Protein AF-0000000085000097 (afdb_homodimer)

pLDDT: mean 96.42, std 3.9, range [67.56, 98.94]

Foldseek 3Di:
DDPVVQVVVLVFQCFAQVQVLQSQVPFADPQEWEQEQVRDTDDNVRSNVVPVVVQKHWPGKDFPFWQDWDDPPDFKIKTKTWIWTWIGGNRRIDIFTWIKIWMWGQDPNHIGTHYMYIHGGDDDCVVGDD/DDPVVQVVVLVFQCFAQVQVLQSQVPFADPQEWEQEQVRDTDDNVRSNVVPVVVQKHWPGKDQPFWQDWDDPPDFKIKTKTWMWTWIGGNRRIDIFTWIKIWMWGQDPNGIGTYYMYIHGGDDDCVVGDD

Radius of gyration: 18.11 Å; Cα contacts (8 Å, |Δi|>4): 594; chains: 2; bounding box: 51×50×38 Å

Secondary structure (DSSP, 8-state):
--HHHHHHHHHHHHSSTTTGGGHHHHHB-TT--EE-TTS-EE-HHHHHHHTTTSSEEEEEEEEEEEEEEEE-SSSEEEEEEEEEEEEEETTEEEEEB-EEEEEEEEETTEEEEEEEEE--SB--GGGS--/--HHHHHHHHHHHHSSTTTGGGHHHHHB-TT--EE-TTS-EE-HHHHHHHTTTSSEEEEEEEEEEEEEEEE-SSSEEEEEEEEEEEEEETTEEEEEB-EEEEEEEEETTEEEEEEEEE--SB--GGGS--

InterPro domains:
  IPR024525 Protein of unknown function DUF3804 [PF12707] (2-129)
  IPR032710 NTF2-like domain superfamily [SSF54427] (2-119)

Organism: Prochlorococcus marinus (strain NATL2A) (NCBI:txid59920)

Solvent-accessible surface area (backbone atoms only — not comparable to full-atom values): 13192 Å² total; per-residue (Å²): 130,52,72,66,58,51,51,51,50,50,51,49,51,42,31,30,64,87,35,38,46,59,37,44,69,76,40,33,42,94,82,25,40,38,26,39,37,50,29,44,66,29,41,44,66,54,49,24,51,63,44,63,76,64,44,42,42,66,72,39,40,35,75,72,42,76,79,44,76,44,74,32,61,94,44,24,30,42,44,28,31,31,46,35,33,34,31,30,50,76,84,42,81,43,70,35,29,18,27,31,48,32,35,36,33,48,56,97,88,35,80,24,41,43,36,37,38,37,24,34,44,69,38,56,71,83,67,50,84,129,128,52,72,67,56,51,52,52,50,50,50,49,51,41,33,31,63,88,35,38,47,59,38,43,70,79,40,33,43,94,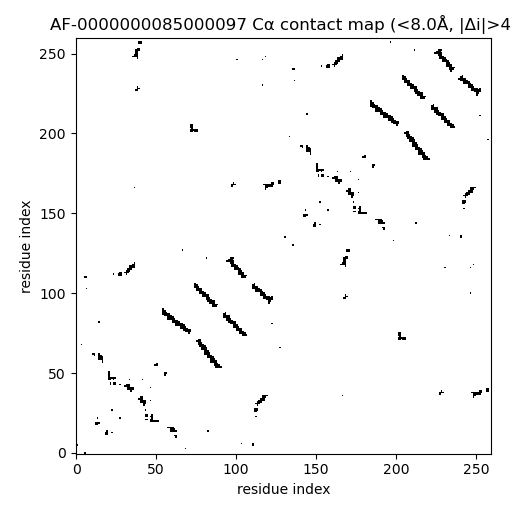82,24,38,40,28,39,34,51,27,42,63,30,41,44,65,55,48,24,49,61,44,64,74,63,43,42,42,66,72,38,41,36,74,72,42,79,79,44,74,46,73,34,61,95,45,25,31,41,42,28,30,30,44,36,34,34,32,28,49,77,81,39,79,44,72,35,31,17,28,31,46,32,33,35,34,48,57,94,90,36,78,22,42,42,38,35,40,35,25,34,43,69,39,56,72,85,69,49,84,130

Sequence (260 aa):
MSSKEEILSILEAFASTERMGSFFLDNATADFLFIRPSGNPLDAKGFENMWSSGDLVLESAEITKVHKFELLGSNAAICVFTLGSKFTYKGTQNDDLPTVTSIFKKIDEKWKVAWMQRSSGQSDMTLWNEMSSKEEILSILEAFASTERMGSFFLDNATADFLFIRPSGNPLDAKGFENMWSSGDLVLESAEITKVHKFELLGSNAAICVFTLGSKFTYKGTQNDDLPTVTSIFKKIDEKWKVAWMQRSSGQSDMTLWNE

Nearest PDB structures (foldseek):
  3hzp-assembly1_A-2  TM=1.001E+00  e=1.229E-24  Prochlorococcus marinus str. NATL2A
  3ksp-assembly1_A-2  TM=8.269E-01  e=4.108E-08  Exiguobacterium sibiricum 255-15
  3fsd-assembly1_A-2  TM=7.972E-01  e=1.541E-07  Rhodospirillum rubrum ATCC 11170
  6of9-assembly1_I-2  TM=7.613E-01  e=2.262E-05  Chlamydomonas reinhardtii
  6of9-assembly1_E  TM=7.276E-01  e=3.659E-05  Chlamydomonas reinhardtii

Structure (mmCIF, N/CA/C/O backbone):
data_AF-0000000085000097-model_v1
#
loop_
_entity.id
_entity.type
_entity.pdbx_description
1 polymer 'DUF4440 domain-containing protein'
#
loop_
_atom_site.group_PDB
_atom_site.id
_atom_site.type_symbol
_atom_site.label_atom_id
_atom_site.label_alt_id
_atom_site.label_comp_id
_atom_site.label_asym_id
_atom_site.label_entity_id
_atom_site.label_seq_id
_atom_site.pdbx_PDB_ins_code
_atom_site.Cartn_x
_atom_site.Cartn_y
_atom_site.Cartn_z
_atom_site.occupancy
_atom_site.B_iso_or_equiv
_atom_site.auth_seq_id
_atom_site.auth_comp_id
_atom_site.auth_asym_id
_atom_site.auth_atom_id
_atom_site.pdbx_PDB_model_num
ATOM 1 N N . MET A 1 1 ? -7.871 -18.109 -19.172 1 88.31 1 MET A N 1
ATOM 2 C CA . MET A 1 1 ? -7.836 -16.75 -18.609 1 88.31 1 MET A CA 1
ATOM 3 C C . MET A 1 1 ? -6.414 -16.359 -18.219 1 88.31 1 MET A C 1
ATOM 5 O O . MET A 1 1 ? -5.645 -17.203 -17.734 1 88.31 1 MET A O 1
ATOM 9 N N . SER A 1 2 ? -6.035 -15.25 -18.625 1 94.44 2 SER A N 1
ATOM 10 C CA . SER A 1 2 ? -4.703 -14.781 -18.266 1 94.44 2 SER A CA 1
ATOM 11 C C . SER A 1 2 ? -4.609 -14.484 -16.781 1 94.44 2 SER A C 1
ATOM 13 O O . SER A 1 2 ? -5.629 -14.344 -16.094 1 94.44 2 SER A O 1
ATOM 15 N N . SER A 1 3 ? -3.359 -14.508 -16.266 1 96.94 3 SER A N 1
ATOM 16 C CA . SER A 1 3 ? -3.145 -14.156 -14.867 1 96.94 3 SER A CA 1
ATOM 17 C C . SER A 1 3 ? -3.73 -12.789 -14.539 1 96.94 3 SER A C 1
ATOM 19 O O . SER A 1 3 ? -4.309 -12.594 -13.469 1 96.94 3 SER A O 1
ATOM 21 N N . LYS A 1 4 ? -3.57 -11.898 -15.477 1 97.06 4 LYS A N 1
ATOM 22 C CA . LYS A 1 4 ? -4.129 -10.562 -15.266 1 97.06 4 LYS A CA 1
ATOM 23 C C . LYS A 1 4 ? -5.648 -10.617 -15.156 1 97.06 4 LYS A C 1
ATOM 25 O O . LYS A 1 4 ? -6.23 -10.016 -14.25 1 97.06 4 LYS A O 1
ATOM 30 N N . GLU A 1 5 ? -6.395 -11.234 -16.016 1 97.62 5 GLU A N 1
ATOM 31 C CA . GLU A 1 5 ? -7.848 -11.367 -15.969 1 97.62 5 GLU A CA 1
ATOM 32 C C . GLU A 1 5 ? -8.305 -12.039 -14.68 1 97.62 5 GLU A C 1
ATOM 34 O O . GLU A 1 5 ? -9.32 -11.648 -14.094 1 97.62 5 GLU A O 1
ATOM 39 N N . GLU A 1 6 ? -7.562 -13.078 -14.305 1 98 6 GLU A N 1
ATOM 40 C CA . GLU A 1 6 ? -7.898 -13.789 -13.078 1 98 6 GLU A CA 1
ATOM 41 C C . GLU A 1 6 ? -7.801 -12.867 -11.867 1 98 6 GLU A C 1
ATOM 43 O O . GLU A 1 6 ? -8.703 -12.836 -11.023 1 98 6 GLU A O 1
ATOM 48 N N . ILE A 1 7 ? -6.77 -12.133 -11.773 1 98.56 7 ILE A N 1
ATOM 49 C CA . ILE A 1 7 ? -6.527 -11.266 -10.625 1 98.56 7 ILE A CA 1
ATOM 50 C C . ILE A 1 7 ? -7.531 -10.117 -10.625 1 98.56 7 ILE A C 1
ATOM 52 O O . ILE A 1 7 ? -8.055 -9.734 -9.578 1 98.56 7 ILE A O 1
ATOM 56 N N . LEU A 1 8 ? -7.824 -9.586 -11.805 1 98.12 8 LEU A N 1
ATOM 57 C CA . LEU A 1 8 ? -8.828 -8.531 -11.883 1 98.12 8 LEU A CA 1
ATOM 58 C C . LEU A 1 8 ? -10.203 -9.062 -11.492 1 98.12 8 LEU A C 1
ATOM 60 O O . LEU A 1 8 ? -10.992 -8.344 -10.867 1 98.12 8 LEU A O 1
ATOM 64 N N . SER A 1 9 ? -10.453 -10.32 -11.875 1 97.94 9 SER A N 1
ATOM 65 C CA . SER A 1 9 ? -11.703 -10.938 -11.438 1 97.94 9 SER A CA 1
ATOM 66 C C . SER A 1 9 ? -11.75 -11.078 -9.922 1 97.94 9 SER A C 1
ATOM 68 O O . SER A 1 9 ? -12.805 -10.883 -9.312 1 97.94 9 SER A O 1
ATOM 70 N N . ILE A 1 10 ? -10.727 -11.391 -9.289 1 98.5 10 ILE A N 1
ATOM 71 C CA . ILE A 1 10 ? -10.609 -11.477 -7.836 1 98.5 10 ILE A CA 1
ATOM 72 C C . ILE A 1 10 ? -10.891 -10.109 -7.215 1 98.5 10 ILE A C 1
ATOM 74 O O . ILE A 1 10 ? -11.641 -10.016 -6.238 1 98.5 10 ILE A O 1
ATOM 78 N N . LEU A 1 11 ? -10.242 -9.125 -7.84 1 98.69 11 LEU A N 1
ATOM 79 C CA . LEU A 1 11 ? -10.422 -7.773 -7.324 1 98.69 11 LEU A CA 1
ATOM 80 C C . LEU A 1 11 ? -11.859 -7.309 -7.492 1 98.69 11 LEU A C 1
ATOM 82 O O . LEU A 1 11 ? -12.391 -6.59 -6.645 1 98.69 11 LEU A O 1
ATOM 86 N N . GLU A 1 12 ? -12.539 -7.711 -8.547 1 97.62 12 GLU A N 1
ATOM 87 C CA . GLU A 1 12 ? -13.953 -7.387 -8.75 1 97.62 12 GLU A CA 1
ATOM 88 C C . GLU A 1 12 ? -14.828 -8.086 -7.711 1 97.62 12 GLU A C 1
ATOM 90 O O . GLU A 1 12 ? -15.797 -7.504 -7.219 1 97.62 12 GLU A O 1
ATOM 95 N N . ALA A 1 13 ? -14.445 -9.336 -7.461 1 97.81 13 ALA A N 1
ATOM 96 C CA . ALA A 1 13 ? -15.172 -10.055 -6.418 1 97.81 13 ALA A CA 1
ATOM 97 C C . ALA A 1 13 ? -14.977 -9.391 -5.059 1 97.81 13 ALA A C 1
ATOM 99 O O . ALA A 1 13 ? -15.914 -9.297 -4.266 1 97.81 13 ALA A O 1
ATOM 100 N N . PHE A 1 14 ? -13.828 -8.945 -4.805 1 98.56 14 PHE A N 1
ATOM 101 C CA . PHE A 1 14 ? -13.539 -8.203 -3.588 1 98.56 14 PHE A CA 1
ATOM 102 C C . PHE A 1 14 ? -14.383 -6.938 -3.51 1 98.56 14 PHE A C 1
ATOM 104 O O . PHE A 1 14 ? -14.977 -6.645 -2.469 1 98.56 14 PHE A O 1
ATOM 111 N N . ALA A 1 15 ? -14.484 -6.164 -4.602 1 98 15 ALA A N 1
ATOM 112 C CA . ALA A 1 15 ? -15.219 -4.898 -4.656 1 98 15 ALA A CA 1
ATOM 113 C C . ALA A 1 15 ? -16.719 -5.137 -4.812 1 98 15 ALA A C 1
ATOM 115 O O . ALA A 1 15 ? -17.328 -4.648 -5.766 1 98 15 ALA A O 1
ATOM 116 N N . SER A 1 16 ? -17.297 -5.875 -3.957 1 95.5 16 SER A N 1
ATOM 117 C CA . SER A 1 16 ? -18.734 -6.117 -3.963 1 95.5 16 SER A CA 1
ATOM 118 C C . SER A 1 16 ? -19.328 -6.039 -2.555 1 95.5 16 SER A C 1
ATOM 120 O O . SER A 1 16 ? -18.672 -6.438 -1.587 1 95.5 16 SER A O 1
ATOM 122 N N . THR A 1 17 ? -20.516 -5.633 -2.445 1 93.31 17 THR A N 1
ATOM 123 C CA . THR A 1 17 ? -21.188 -5.43 -1.162 1 93.31 17 THR A CA 1
ATOM 124 C C . THR A 1 17 ? -21.391 -6.758 -0.446 1 93.31 17 THR A C 1
ATOM 126 O O . THR A 1 17 ? -21.328 -6.824 0.784 1 93.31 17 THR A O 1
ATOM 129 N N . GLU A 1 18 ? -21.516 -7.762 -1.167 1 92.5 18 GLU A N 1
ATOM 130 C CA . GLU A 1 18 ? -21.859 -9.055 -0.591 1 92.5 18 GLU A CA 1
ATOM 131 C C . GLU A 1 18 ? -20.609 -9.781 -0.083 1 92.5 18 GLU A C 1
ATOM 133 O O . GLU A 1 18 ? -20.672 -10.531 0.897 1 92.5 18 GLU A O 1
ATOM 138 N N . ARG A 1 19 ? -19.547 -9.5 -0.631 1 94.81 19 ARG A N 1
ATOM 139 C CA . ARG A 1 19 ? -18.422 -10.383 -0.394 1 94.81 19 ARG A CA 1
ATOM 140 C C . ARG A 1 19 ? -17.312 -9.664 0.368 1 94.81 19 ARG A C 1
ATOM 142 O O . ARG A 1 19 ? -16.5 -10.305 1.048 1 94.81 19 ARG A O 1
ATOM 149 N N . MET A 1 20 ? -17.203 -8.383 0.354 1 96.75 20 MET A N 1
ATOM 150 C CA . MET A 1 20 ? -16.047 -7.629 0.806 1 96.75 20 MET A CA 1
ATOM 151 C C . MET A 1 20 ? -15.672 -8.008 2.236 1 96.75 20 MET A C 1
ATOM 153 O O . MET A 1 20 ? -14.523 -8.359 2.512 1 96.75 20 MET A O 1
ATOM 157 N N . GLY A 1 21 ? -16.594 -7.992 3.092 1 94 21 GLY A N 1
ATOM 158 C CA . GLY A 1 21 ? -16.312 -8.188 4.508 1 94 21 GLY A CA 1
ATOM 159 C C . GLY A 1 21 ? -15.602 -9.492 4.805 1 94 21 GLY A C 1
ATOM 160 O O . GLY A 1 21 ? -14.641 -9.531 5.574 1 94 21 GLY A O 1
ATOM 161 N N . SER A 1 22 ? -15.961 -10.617 4.184 1 95.44 22 SER A N 1
ATOM 162 C CA . SER A 1 22 ? -15.414 -11.938 4.48 1 95.44 22 SER A CA 1
ATOM 163 C C . SER A 1 22 ? -14.469 -12.406 3.381 1 95.44 22 SER A C 1
ATOM 165 O O . SER A 1 22 ? -14.031 -13.555 3.377 1 95.44 22 SER A O 1
ATOM 167 N N . PHE A 1 23 ? -14.18 -11.57 2.471 1 98.06 23 PHE A N 1
ATOM 168 C CA . PHE A 1 23 ? -13.469 -11.922 1.248 1 98.06 23 PHE A CA 1
ATOM 169 C C . PHE A 1 23 ? -12.117 -12.547 1.572 1 98.06 23 PHE A C 1
ATOM 171 O O . PHE A 1 23 ? -11.758 -13.578 1.006 1 98.06 23 PHE A O 1
ATOM 178 N N . PHE A 1 24 ? -11.461 -12.016 2.506 1 98.38 24 PHE A N 1
ATOM 179 C CA . PHE A 1 24 ? -10.07 -12.406 2.729 1 98.38 24 PHE A CA 1
ATOM 180 C C . PHE A 1 24 ? -10 -13.734 3.475 1 98.38 24 PHE A C 1
ATOM 182 O O . PHE A 1 24 ? -8.961 -14.398 3.479 1 98.38 24 PHE A O 1
ATOM 189 N N . LEU A 1 25 ? -10.992 -14.141 4.105 1 97.5 25 LEU A N 1
ATOM 190 C CA . LEU A 1 25 ? -10.992 -15.422 4.809 1 97.5 25 LEU A CA 1
ATOM 191 C C . LEU A 1 25 ? -10.727 -16.578 3.846 1 97.5 25 LEU A C 1
ATOM 193 O O . LEU A 1 25 ? -10.031 -17.531 4.195 1 97.5 25 LEU A O 1
ATOM 197 N N . ASP A 1 26 ? -11.195 -16.344 2.617 1 96.81 26 ASP A N 1
ATOM 198 C CA . ASP A 1 26 ? -11.117 -17.469 1.684 1 96.81 26 ASP A CA 1
ATOM 199 C C . ASP A 1 26 ? -10.172 -17.156 0.526 1 96.81 26 ASP A C 1
ATOM 201 O O . ASP A 1 26 ? -9.773 -18.047 -0.219 1 96.81 26 ASP A O 1
ATOM 205 N N . ASN A 1 27 ? -9.758 -15.953 0.452 1 98.38 27 ASN A N 1
ATOM 206 C CA . ASN A 1 27 ? -9.07 -15.578 -0.781 1 98.38 27 ASN A CA 1
ATOM 207 C C . ASN A 1 27 ? -7.68 -15.016 -0.502 1 98.38 27 ASN A C 1
ATOM 209 O O . ASN A 1 27 ? -6.961 -14.648 -1.43 1 98.38 27 ASN A O 1
ATOM 213 N N . ALA A 1 28 ? -7.277 -15.039 0.753 1 98.5 28 ALA A N 1
ATOM 214 C CA . ALA A 1 28 ? -5.965 -14.516 1.113 1 98.5 28 ALA A CA 1
ATOM 215 C C . ALA A 1 28 ? -5.051 -15.625 1.616 1 98.5 28 ALA A C 1
ATOM 217 O O . ALA A 1 28 ? -5.52 -16.719 1.963 1 98.5 28 ALA A O 1
ATOM 218 N N . THR A 1 29 ? -3.752 -15.414 1.509 1 98.19 29 THR A N 1
ATOM 219 C CA . THR A 1 29 ? -2.799 -16.312 2.141 1 98.19 29 THR A CA 1
ATOM 220 C C . THR A 1 29 ? -2.922 -16.266 3.66 1 98.19 29 THR A C 1
ATOM 222 O O . THR A 1 29 ? -3.461 -15.297 4.207 1 98.19 29 THR A O 1
ATOM 225 N N . ALA A 1 30 ? -2.35 -17.266 4.312 1 96.31 30 ALA A N 1
ATOM 226 C CA . ALA A 1 30 ? -2.529 -17.422 5.754 1 96.31 30 ALA A CA 1
ATOM 227 C C . ALA A 1 30 ? -1.86 -16.266 6.512 1 96.31 30 ALA A C 1
ATOM 229 O O . ALA A 1 30 ? -2.316 -15.883 7.586 1 96.31 30 ALA A O 1
ATOM 230 N N . ASP A 1 31 ? -0.84 -15.68 5.938 1 96.88 31 ASP A N 1
ATOM 231 C CA . ASP A 1 31 ? -0.075 -14.648 6.625 1 96.88 31 ASP A CA 1
ATOM 232 C C . ASP A 1 31 ? -0.436 -13.258 6.102 1 96.88 31 ASP A C 1
ATOM 234 O O . ASP A 1 31 ? 0.306 -12.297 6.309 1 96.88 31 ASP A O 1
ATOM 238 N N . PHE A 1 32 ? -1.516 -13.219 5.41 1 97.94 32 PHE A N 1
ATOM 239 C CA . PHE A 1 32 ? -2.002 -11.969 4.828 1 97.94 32 PHE A CA 1
ATOM 240 C C . PHE A 1 32 ? -2.252 -10.93 5.914 1 97.94 32 PHE A C 1
ATOM 242 O O . PHE A 1 32 ? -2.793 -11.25 6.977 1 97.94 32 PHE A O 1
ATOM 249 N N . LEU A 1 33 ? -1.957 -9.672 5.609 1 98.56 33 LEU A N 1
ATOM 250 C CA . LEU A 1 33 ? -2.373 -8.516 6.395 1 98.56 33 LEU A CA 1
ATOM 251 C C . LEU A 1 33 ? -2.881 -7.395 5.492 1 98.56 33 LEU A C 1
ATOM 253 O O . LEU A 1 33 ? -2.391 -7.223 4.375 1 98.56 33 LEU A O 1
ATOM 257 N N . PHE A 1 34 ? -3.799 -6.75 5.969 1 98.69 34 PHE A N 1
ATOM 258 C CA . PHE A 1 34 ? -4.352 -5.523 5.406 1 98.69 34 PHE A CA 1
ATOM 259 C C . PHE A 1 34 ? -3.857 -4.305 6.176 1 98.69 34 PHE A C 1
ATOM 261 O O . PHE A 1 34 ? -4.199 -4.125 7.348 1 98.69 34 PHE A O 1
ATOM 268 N N . ILE A 1 35 ? -3.154 -3.424 5.543 1 98.88 35 ILE A N 1
ATOM 269 C CA . ILE A 1 35 ? -2.617 -2.238 6.203 1 98.88 35 ILE A CA 1
ATOM 270 C C . ILE A 1 35 ? -3.557 -1.056 5.98 1 98.88 35 ILE A C 1
ATOM 272 O O . ILE A 1 35 ? -3.756 -0.615 4.848 1 98.88 35 ILE A O 1
ATOM 276 N N . ARG A 1 36 ? -4.105 -0.62 7.07 1 98.31 36 ARG A N 1
ATOM 277 C CA . ARG A 1 36 ? -5.039 0.503 7.098 1 98.31 36 ARG A CA 1
ATOM 278 C C . ARG A 1 36 ? -4.312 1.823 6.859 1 98.31 36 ARG A C 1
ATOM 280 O O . ARG A 1 36 ? -3.082 1.881 6.918 1 98.31 36 ARG A O 1
ATOM 287 N N . PRO A 1 37 ? -5.082 2.988 6.551 1 98.38 37 PRO A N 1
ATOM 288 C CA . PRO A 1 37 ? -4.441 4.285 6.32 1 98.38 37 PRO A CA 1
ATOM 289 C C . PRO A 1 37 ? -3.527 4.707 7.469 1 98.38 37 PRO A C 1
ATOM 291 O O . PRO A 1 37 ? -2.525 5.391 7.246 1 98.38 37 PRO A O 1
ATOM 294 N N . SER A 1 38 ? -3.785 4.246 8.695 1 98 38 SER A N 1
ATOM 295 C CA . SER A 1 38 ? -3.004 4.594 9.883 1 98 38 SER A CA 1
ATOM 296 C C . SER A 1 38 ? -1.664 3.865 9.891 1 98 38 SER A C 1
ATOM 298 O O . SER A 1 38 ? -0.76 4.227 10.648 1 98 38 SER A O 1
ATOM 300 N N . GLY A 1 39 ? -1.49 2.805 9.102 1 98.44 39 GLY A N 1
ATOM 301 C CA . GLY A 1 39 ? -0.297 1.974 9.094 1 98.44 39 GLY A CA 1
ATOM 302 C C . GLY A 1 39 ? -0.438 0.723 9.938 1 98.44 39 GLY A C 1
ATOM 303 O O . GLY A 1 39 ? 0.44 -0.143 9.93 1 98.44 39 GLY A O 1
ATOM 304 N N . ASN A 1 40 ? -1.618 0.647 10.703 1 98.44 40 ASN A N 1
ATOM 305 C CA . ASN A 1 40 ? -1.835 -0.489 11.594 1 98.44 40 ASN A CA 1
ATOM 306 C C . ASN A 1 40 ? -2.465 -1.666 10.859 1 98.44 40 ASN A C 1
ATOM 308 O O . ASN A 1 40 ? -3.355 -1.479 10.023 1 98.44 40 ASN A O 1
ATOM 312 N N . PRO A 1 41 ? -1.986 -2.896 11.125 1 98.5 41 PRO A N 1
ATOM 313 C CA . PRO A 1 41 ? -2.393 -4.086 10.367 1 98.5 41 PRO A CA 1
ATOM 314 C C . PRO A 1 41 ? -3.684 -4.707 10.898 1 98.5 41 PRO A C 1
ATOM 316 O O . PRO A 1 41 ? -3.971 -4.613 12.094 1 98.5 41 PRO A O 1
ATOM 319 N N . LEU A 1 42 ? -4.508 -5.281 10.023 1 97.62 42 LEU A N 1
ATOM 320 C CA . LEU A 1 42 ? -5.566 -6.242 10.305 1 97.62 42 LEU A CA 1
ATOM 321 C C . LEU A 1 42 ? -5.328 -7.555 9.57 1 97.62 42 LEU A C 1
ATOM 323 O O . LEU A 1 42 ? -4.93 -7.551 8.398 1 97.62 42 LEU A O 1
ATOM 327 N N . ASP A 1 43 ? -5.492 -8.648 10.289 1 97.88 43 ASP A N 1
ATOM 328 C CA . ASP A 1 43 ? -5.559 -9.906 9.539 1 97.88 43 ASP A CA 1
ATOM 329 C C . ASP A 1 43 ? -6.945 -10.117 8.945 1 97.88 43 ASP A C 1
ATOM 331 O O . ASP A 1 43 ? -7.82 -9.258 9.062 1 97.88 43 ASP A O 1
ATOM 335 N N . ALA A 1 44 ? -7.152 -11.242 8.266 1 97.38 44 ALA A N 1
ATOM 336 C CA . ALA A 1 44 ? -8.391 -11.516 7.547 1 97.38 44 ALA A CA 1
ATOM 337 C C . ALA A 1 44 ? -9.594 -11.484 8.492 1 97.38 44 ALA A C 1
ATOM 339 O O . ALA A 1 44 ? -10.633 -10.914 8.164 1 97.38 44 ALA A O 1
ATOM 340 N N . LYS A 1 45 ? -9.461 -12.07 9.594 1 97.62 45 LYS A N 1
ATOM 341 C CA . LYS A 1 45 ? -10.547 -12.094 10.57 1 97.62 45 LYS A CA 1
ATOM 342 C C . LYS A 1 45 ? -10.844 -10.688 11.094 1 97.62 45 LYS A C 1
ATOM 344 O O . LYS A 1 45 ? -12.008 -10.32 11.281 1 97.62 45 LYS A O 1
ATOM 349 N N . GLY A 1 46 ? -9.859 -9.953 11.43 1 97 46 GLY A N 1
ATOM 350 C CA . GLY A 1 46 ? -10.039 -8.57 11.859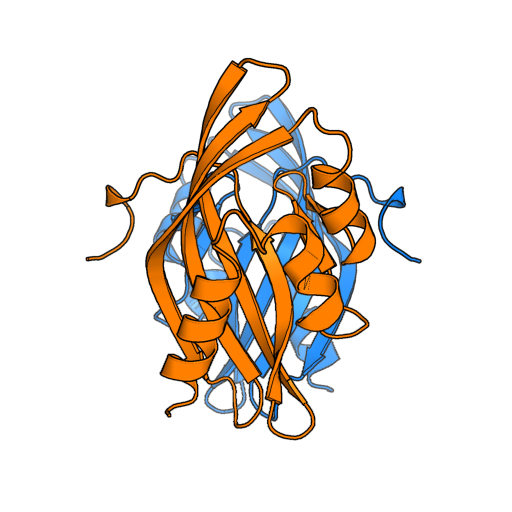 1 97 46 GLY A CA 1
ATOM 351 C C . GLY A 1 46 ? -10.758 -7.719 10.836 1 97 46 GLY A C 1
ATOM 352 O O . GLY A 1 46 ? -11.602 -6.895 11.195 1 97 46 GLY A O 1
ATOM 353 N N . PHE A 1 47 ? -10.391 -7.934 9.594 1 96.44 47 PHE A N 1
ATOM 354 C CA . PHE A 1 47 ? -11.062 -7.215 8.523 1 96.44 47 PHE A CA 1
ATOM 355 C C . PHE A 1 47 ? -12.539 -7.574 8.469 1 96.44 47 PHE A C 1
ATOM 357 O O . PHE A 1 47 ? -13.398 -6.695 8.352 1 96.44 47 PHE A O 1
ATOM 364 N N . GLU A 1 48 ? -12.797 -8.773 8.586 1 96.19 48 GLU A N 1
ATOM 365 C CA . GLU A 1 48 ? -14.188 -9.211 8.602 1 96.19 48 GLU A CA 1
ATOM 366 C C . GLU A 1 48 ? -14.953 -8.586 9.766 1 96.19 48 GLU A C 1
ATOM 368 O O . GLU A 1 48 ? -16.094 -8.156 9.609 1 96.19 48 GLU A O 1
ATOM 373 N N . ASN A 1 49 ? -14.328 -8.57 10.844 1 95.94 49 ASN A N 1
ATOM 374 C CA . ASN A 1 49 ? -14.961 -8.047 12.055 1 95.94 49 ASN A CA 1
ATOM 375 C C . ASN A 1 49 ? -15.305 -6.566 11.914 1 95.94 49 ASN A C 1
ATOM 377 O O . ASN A 1 49 ? -16.25 -6.082 12.547 1 95.94 49 ASN A O 1
ATOM 381 N N . MET A 1 50 ? -14.586 -5.828 11.172 1 93.19 50 MET A N 1
ATOM 382 C CA . MET A 1 50 ? -14.875 -4.414 10.945 1 93.19 50 MET A CA 1
ATOM 383 C C . MET A 1 50 ? -16.281 -4.23 10.359 1 93.19 50 MET A C 1
ATOM 385 O O . MET A 1 50 ? -16.922 -3.207 10.594 1 93.19 50 MET A O 1
ATOM 389 N N . TRP A 1 51 ? -16.703 -5.23 9.664 1 91.38 51 TRP A N 1
ATOM 390 C CA . TRP A 1 51 ? -17.984 -5.133 8.961 1 91.38 51 TRP A CA 1
ATOM 391 C C . TRP A 1 51 ? -19.109 -5.723 9.797 1 91.38 51 TRP A C 1
ATOM 393 O O . TRP A 1 51 ? -20.281 -5.621 9.422 1 91.38 51 TRP A O 1
ATOM 403 N N . SER A 1 52 ? -18.719 -6.293 10.883 1 86.06 52 SER A N 1
ATOM 404 C CA . SER A 1 52 ? -19.703 -7.086 11.625 1 86.06 52 SER A CA 1
ATOM 405 C C . SER A 1 52 ? -20.438 -6.234 12.656 1 86.06 52 SER A C 1
ATOM 407 O O . SER A 1 52 ? -21.484 -6.633 13.164 1 86.06 52 SER A O 1
ATOM 409 N N . SER A 1 53 ? -19.953 -5.172 13.016 1 84.56 53 SER A N 1
ATOM 410 C CA . SER A 1 53 ? -20.578 -4.363 14.055 1 84.56 53 SER A CA 1
ATOM 411 C C . SER A 1 53 ? -21.938 -3.863 13.617 1 84.56 53 SER A C 1
ATOM 413 O O . SER A 1 53 ? -22.797 -3.541 14.453 1 84.56 53 SER A O 1
ATOM 415 N N . GLY A 1 54 ? -22.25 -3.818 12.273 1 85.75 54 GLY A N 1
ATOM 416 C CA . GLY A 1 54 ? -23.469 -3.215 11.75 1 85.75 54 GLY A CA 1
ATOM 417 C C . GLY A 1 54 ? -23.375 -1.706 11.625 1 85.75 54 GLY A C 1
ATOM 418 O O . GLY A 1 54 ? -24.203 -1.085 10.953 1 85.75 54 GLY A O 1
ATOM 419 N N . ASP A 1 55 ? -22.484 -1.141 12.242 1 89.88 55 ASP A N 1
ATOM 420 C CA . ASP A 1 55 ? -22.297 0.306 12.18 1 89.88 55 ASP A CA 1
ATOM 421 C C . ASP A 1 55 ? -21.766 0.733 10.82 1 89.88 55 ASP A C 1
ATOM 423 O O . ASP A 1 55 ? -22 1.855 10.375 1 89.88 55 ASP A O 1
ATOM 427 N N . LEU A 1 56 ? -21.078 -0.103 10.148 1 93.5 56 LEU A N 1
ATOM 428 C CA . LEU A 1 56 ? -20.516 0.131 8.82 1 93.5 56 LEU A CA 1
ATOM 429 C C . LEU A 1 56 ? -21.219 -0.723 7.773 1 93.5 56 LEU A C 1
ATOM 431 O O . LEU A 1 56 ? -21.172 -1.954 7.832 1 93.5 56 LEU A O 1
ATOM 435 N N . VAL A 1 57 ? -21.953 0.013 6.852 1 93.94 57 VAL A N 1
ATOM 436 C CA . VAL A 1 57 ? -22.688 -0.682 5.801 1 93.94 57 VAL A CA 1
ATOM 437 C C . VAL A 1 57 ? -22.188 -0.23 4.434 1 93.94 57 VAL A C 1
ATOM 439 O O . VAL A 1 57 ? -22.328 0.94 4.066 1 93.94 57 VAL A O 1
ATOM 442 N N . LEU A 1 58 ? -21.594 -1.19 3.654 1 95.75 58 LEU A N 1
ATOM 443 C CA . LEU A 1 58 ? -21.156 -0.931 2.293 1 95.75 58 LEU A CA 1
ATOM 444 C C . LEU A 1 58 ? -22.328 -0.885 1.328 1 95.75 58 LEU A C 1
ATOM 446 O O . LEU A 1 58 ? -23.125 -1.829 1.261 1 95.75 58 LEU A O 1
ATOM 450 N N . GLU A 1 59 ? -22.484 0.177 0.705 1 96.31 59 GLU A N 1
ATOM 451 C CA . GLU A 1 59 ? -23.562 0.329 -0.268 1 96.31 59 GLU A CA 1
ATOM 452 C C . GLU A 1 59 ? -23.094 -0.048 -1.671 1 96.31 59 GLU A C 1
ATOM 454 O O . GLU A 1 59 ? -23.859 -0.623 -2.451 1 96.31 59 GLU A O 1
ATOM 459 N N . SER A 1 60 ? -21.906 0.41 -1.93 1 98.12 60 SER A N 1
ATOM 460 C CA . SER A 1 60 ? -21.312 0.046 -3.213 1 98.12 60 SER A CA 1
ATOM 461 C C . SER A 1 60 ? -19.781 0.146 -3.17 1 98.12 60 SER A C 1
ATOM 463 O O . SER A 1 60 ? -19.234 0.893 -2.361 1 98.12 60 SER A O 1
ATOM 465 N N . ALA A 1 61 ? -19.172 -0.604 -4 1 98.12 61 ALA A N 1
ATOM 466 C CA . ALA A 1 61 ? -17.719 -0.564 -4.219 1 98.12 61 ALA A CA 1
ATOM 467 C C . ALA A 1 61 ? -17.375 -0.978 -5.645 1 98.12 61 ALA A C 1
ATOM 469 O O . ALA A 1 61 ? -18.062 -1.797 -6.25 1 98.12 61 ALA A O 1
ATOM 470 N N . GLU A 1 62 ? -16.344 -0.459 -6.152 1 98.38 62 GLU A N 1
ATOM 471 C CA . GLU A 1 62 ? -15.883 -0.777 -7.5 1 98.38 62 GLU A CA 1
ATOM 472 C C . GLU A 1 62 ? -14.391 -0.508 -7.656 1 98.38 62 GLU A C 1
ATOM 474 O O . GLU A 1 62 ? -13.852 0.416 -7.039 1 98.38 62 GLU A O 1
ATOM 479 N N . ILE A 1 63 ? -13.781 -1.247 -8.492 1 98.25 63 ILE A N 1
ATOM 480 C CA . ILE A 1 63 ? -12.438 -0.905 -8.969 1 98.25 63 ILE A CA 1
ATOM 481 C C . ILE A 1 63 ? -12.531 0.24 -9.969 1 98.25 63 ILE A C 1
ATOM 483 O O . ILE A 1 63 ? -12.781 0.014 -11.156 1 98.25 63 ILE A O 1
ATOM 487 N N . THR A 1 64 ? -12.266 1.414 -9.516 1 97.88 64 THR A N 1
ATOM 488 C CA . THR A 1 64 ? -12.445 2.604 -10.344 1 97.88 64 THR A CA 1
ATOM 489 C C . THR A 1 64 ? -11.406 2.65 -11.461 1 97.88 64 THR A C 1
ATOM 491 O O . THR A 1 64 ? -11.719 3.012 -12.594 1 97.88 64 THR A O 1
ATOM 494 N N . LYS A 1 65 ? -10.25 2.293 -11.195 1 97.75 65 LYS A N 1
ATOM 495 C CA . LYS A 1 65 ? -9.141 2.287 -12.141 1 97.75 65 LYS A CA 1
ATOM 496 C C . LYS A 1 65 ? -7.992 1.415 -11.641 1 97.75 65 LYS A C 1
ATOM 498 O O . LYS A 1 65 ? -7.656 1.441 -10.453 1 97.75 65 LYS A O 1
ATOM 503 N N . VAL A 1 66 ? -7.418 0.597 -12.492 1 98.12 66 VAL A N 1
ATOM 504 C CA . VAL A 1 66 ? -6.16 -0.102 -12.242 1 98.12 66 VAL A CA 1
ATOM 505 C C . VAL A 1 66 ? -4.992 0.748 -12.742 1 98.12 66 VAL A C 1
ATOM 507 O O . VAL A 1 66 ? -4.879 1.02 -13.938 1 98.12 66 VAL A O 1
ATOM 510 N N . HIS A 1 67 ? -4.129 1.131 -11.828 1 98.31 67 HIS A N 1
ATOM 511 C CA . HIS A 1 67 ? -3.02 2.018 -12.148 1 98.31 67 HIS A CA 1
ATOM 512 C C . HIS A 1 67 ? -1.799 1.228 -12.609 1 98.31 67 HIS A C 1
ATOM 514 O O . HIS A 1 67 ? -1.005 1.717 -13.414 1 98.31 67 HIS A O 1
ATOM 520 N N . LYS A 1 68 ? -1.623 0.094 -12.094 1 97.88 68 LYS A N 1
ATOM 521 C CA . LYS A 1 68 ? -0.471 -0.757 -12.375 1 97.88 68 LYS A CA 1
ATOM 522 C C . LYS A 1 68 ? -0.824 -2.232 -12.203 1 97.88 68 LYS A C 1
ATOM 524 O O . LYS A 1 68 ? -1.518 -2.605 -11.258 1 97.88 68 LYS A O 1
ATOM 529 N N . PHE A 1 69 ? -0.432 -3.014 -13.125 1 98.44 69 PHE A N 1
ATOM 530 C CA . PHE A 1 69 ? -0.407 -4.469 -13.031 1 98.44 69 PHE A CA 1
ATOM 531 C C . PHE A 1 69 ? 0.899 -5.023 -13.586 1 98.44 69 PHE A C 1
ATOM 533 O O . PHE A 1 69 ? 1.337 -4.633 -14.672 1 98.44 69 PHE A O 1
ATOM 540 N N . GLU A 1 70 ? 1.488 -5.883 -12.797 1 97.75 70 GLU A N 1
ATOM 541 C CA . GLU A 1 70 ? 2.723 -6.508 -13.258 1 97.75 70 GLU A CA 1
ATOM 542 C C . GLU A 1 70 ? 2.908 -7.891 -12.633 1 97.75 70 GLU A C 1
ATOM 544 O O . GLU A 1 70 ? 2.756 -8.055 -11.422 1 97.75 70 GLU A O 1
ATOM 549 N N . LEU A 1 71 ? 3.172 -8.852 -13.492 1 97.19 71 LEU A N 1
ATOM 550 C CA . LEU A 1 71 ? 3.623 -10.141 -12.969 1 97.19 71 LEU A CA 1
ATOM 551 C C . LEU A 1 71 ? 5.051 -10.047 -12.445 1 97.19 71 LEU A C 1
ATOM 553 O O . LEU A 1 71 ? 5.918 -9.453 -13.102 1 97.19 71 LEU A O 1
ATOM 557 N N . LEU A 1 72 ? 5.25 -10.477 -11.195 1 96.25 72 LEU A N 1
ATOM 558 C CA . LEU A 1 72 ? 6.562 -10.578 -10.57 1 96.25 72 LEU A CA 1
ATOM 559 C C . LEU A 1 72 ? 7.051 -12.016 -10.547 1 96.25 72 LEU A C 1
ATOM 561 O O . LEU A 1 72 ? 6.949 -12.695 -9.523 1 96.25 72 LEU A O 1
ATOM 565 N N . GLY A 1 73 ? 7.578 -12.453 -11.664 1 90.31 73 GLY A N 1
ATOM 566 C CA . GLY A 1 73 ? 7.824 -13.875 -11.875 1 90.31 73 GLY A CA 1
ATOM 567 C C . GLY A 1 73 ? 6.578 -14.641 -12.273 1 90.31 73 GLY A C 1
ATOM 568 O O . GLY A 1 73 ? 5.656 -14.078 -12.867 1 90.31 73 GLY A O 1
ATOM 569 N N . SER A 1 74 ? 6.582 -16.016 -11.969 1 91.5 74 SER A N 1
ATOM 570 C CA . SER A 1 74 ? 5.488 -16.859 -12.445 1 91.5 74 SER A CA 1
ATOM 571 C C . SER A 1 74 ? 4.398 -17 -11.391 1 91.5 74 SER A C 1
ATOM 573 O O . SER A 1 74 ? 3.277 -17.406 -11.703 1 91.5 74 SER A O 1
ATOM 575 N N . ASN A 1 75 ? 4.758 -16.594 -10.195 1 95.62 75 ASN A N 1
ATOM 576 C CA . ASN A 1 75 ? 3.797 -16.953 -9.164 1 95.62 75 ASN A CA 1
ATOM 577 C C . ASN A 1 75 ? 3.459 -15.773 -8.258 1 95.62 75 ASN A C 1
ATOM 579 O O . ASN A 1 75 ? 2.973 -15.961 -7.145 1 95.62 75 ASN A O 1
ATOM 583 N N . ALA A 1 76 ? 3.754 -14.648 -8.719 1 98.06 76 ALA A N 1
ATOM 584 C CA . ALA A 1 76 ? 3.412 -13.453 -7.949 1 98.06 76 ALA A CA 1
ATOM 585 C C . ALA A 1 76 ? 3.08 -12.281 -8.875 1 98.06 76 ALA A C 1
ATOM 587 O O . ALA A 1 76 ? 3.484 -12.266 -10.039 1 98.06 76 ALA A O 1
ATOM 588 N N . ALA A 1 77 ? 2.389 -11.328 -8.305 1 98.44 77 ALA A N 1
ATOM 589 C CA . ALA A 1 77 ? 1.994 -10.148 -9.062 1 98.44 77 ALA A CA 1
ATOM 590 C C . ALA A 1 77 ? 1.697 -8.969 -8.133 1 98.44 77 ALA A C 1
ATOM 592 O O . ALA A 1 77 ? 1.378 -9.172 -6.957 1 98.44 77 ALA A O 1
ATOM 593 N N . ILE A 1 78 ? 1.844 -7.844 -8.711 1 98.75 78 ILE A N 1
ATOM 594 C CA . ILE A 1 78 ? 1.4 -6.613 -8.055 1 98.75 78 ILE A CA 1
ATOM 595 C C . ILE A 1 78 ? 0.269 -5.98 -8.859 1 98.75 78 ILE A C 1
ATOM 597 O O . ILE A 1 78 ? 0.295 -5.992 -10.094 1 98.75 78 ILE A O 1
ATOM 601 N N . CYS A 1 79 ? -0.758 -5.551 -8.211 1 98.81 79 CYS A N 1
ATOM 602 C CA . CYS A 1 79 ? -1.828 -4.746 -8.789 1 98.81 79 CYS A CA 1
ATOM 603 C C . CYS A 1 79 ? -2.125 -3.529 -7.918 1 98.81 79 CYS A C 1
ATOM 605 O O . CYS A 1 79 ? -2.398 -3.668 -6.723 1 98.81 79 CYS A O 1
ATOM 607 N N . VAL A 1 80 ? -2.057 -2.32 -8.469 1 98.81 80 VAL A N 1
ATOM 608 C CA . VAL A 1 80 ? -2.373 -1.058 -7.809 1 98.81 80 VAL A CA 1
ATOM 609 C C . VAL A 1 80 ? -3.619 -0.442 -8.445 1 98.81 80 VAL A C 1
ATOM 611 O O . VAL A 1 80 ? -3.693 -0.297 -9.664 1 98.81 80 VAL A O 1
ATOM 614 N N . PHE A 1 81 ? -4.551 -0.163 -7.629 1 98.75 81 PHE A N 1
ATOM 615 C CA . PHE A 1 81 ? -5.828 0.308 -8.148 1 98.75 81 PHE A CA 1
ATOM 616 C C . PHE A 1 81 ? -6.461 1.315 -7.199 1 98.75 81 PHE A C 1
ATOM 618 O O . PHE A 1 81 ? -6.031 1.45 -6.051 1 98.75 81 PHE A O 1
ATOM 625 N N . THR A 1 82 ? -7.43 2.162 -7.691 1 98.75 82 THR A N 1
ATOM 626 C CA . THR A 1 82 ? -8.32 2.982 -6.875 1 98.75 82 THR A CA 1
ATOM 627 C C . THR A 1 82 ? -9.641 2.262 -6.621 1 98.75 82 THR A C 1
ATOM 629 O O . THR A 1 82 ? -10.281 1.775 -7.559 1 98.75 82 THR A O 1
ATOM 632 N N . LEU A 1 83 ? -9.953 2.076 -5.32 1 98.62 83 LEU A N 1
ATOM 633 C CA . LEU A 1 83 ? -11.188 1.451 -4.871 1 98.62 83 LEU A CA 1
ATOM 634 C C . LEU A 1 83 ? -12.219 2.506 -4.473 1 98.62 83 LEU A C 1
ATOM 636 O O . LEU A 1 83 ? -12.141 3.066 -3.377 1 98.62 83 LEU A O 1
ATOM 640 N N . GLY A 1 84 ? -13.156 2.807 -5.375 1 98.25 84 GLY A N 1
ATOM 641 C CA . GLY A 1 84 ? -14.258 3.693 -5.016 1 98.25 84 GLY A CA 1
ATOM 642 C C . GLY A 1 84 ? -15.359 2.994 -4.238 1 98.25 84 GLY A C 1
ATOM 643 O O . GLY A 1 84 ? -15.766 1.887 -4.594 1 98.25 84 GLY A O 1
ATOM 644 N N . SER A 1 85 ? -15.773 3.594 -3.146 1 97.81 85 SER A N 1
ATOM 645 C CA . SER A 1 85 ? -16.859 2.986 -2.379 1 97.81 85 SER A CA 1
ATOM 646 C C . SER A 1 85 ? -17.797 4.047 -1.809 1 97.81 85 SER A C 1
ATOM 648 O O . SER A 1 85 ? -17.391 5.199 -1.63 1 97.81 85 SER A O 1
ATOM 650 N N . LYS A 1 86 ? -18.984 3.67 -1.686 1 97.25 86 LYS A N 1
ATOM 651 C CA . LYS A 1 86 ? -20 4.371 -0.904 1 97.25 86 LYS A CA 1
ATOM 652 C C . LYS A 1 86 ? -20.484 3.51 0.255 1 97.25 86 LYS A C 1
ATOM 654 O O . LYS A 1 86 ? -20.734 2.312 0.086 1 97.25 86 LYS A O 1
ATOM 659 N N . PHE A 1 87 ? -20.547 4.086 1.471 1 96.56 87 PHE A N 1
ATOM 660 C CA . PHE A 1 87 ? -20.969 3.342 2.652 1 96.56 87 PHE A CA 1
ATOM 661 C C . PHE A 1 87 ? -21.609 4.27 3.676 1 96.56 87 PHE A C 1
ATOM 663 O O . PHE A 1 87 ? -21.531 5.492 3.557 1 96.56 87 PHE A O 1
ATOM 670 N N . THR A 1 88 ? -22.281 3.658 4.523 1 95.31 88 THR A N 1
ATOM 671 C CA . THR A 1 88 ? -22.859 4.371 5.656 1 95.31 88 THR A CA 1
ATOM 672 C C . THR A 1 88 ? -22.172 3.961 6.957 1 95.31 88 THR A C 1
ATOM 674 O O . THR A 1 88 ? -21.906 2.777 7.18 1 95.31 88 THR A O 1
ATOM 677 N N . TYR A 1 89 ? -21.672 4.902 7.781 1 95.19 89 TYR A N 1
ATOM 678 C CA . TYR A 1 89 ? -21.094 4.688 9.102 1 95.19 89 TYR A CA 1
ATOM 679 C C . TYR A 1 89 ? -21.906 5.387 10.18 1 95.19 89 TYR A C 1
ATOM 681 O O . TYR A 1 89 ? -21.984 6.617 10.211 1 95.19 89 TYR A O 1
ATOM 689 N N . LYS A 1 90 ? -22.469 4.551 11.023 1 94.31 90 LYS A N 1
ATOM 690 C CA . LYS A 1 90 ? -23.344 5.047 12.078 1 94.31 90 LYS A CA 1
ATOM 691 C C . LYS A 1 90 ? -24.375 6.035 11.531 1 94.31 90 LYS A C 1
ATOM 693 O O . LYS A 1 90 ? -24.562 7.113 12.102 1 94.31 90 LYS A O 1
ATOM 698 N N . GLY A 1 91 ? -24.859 5.688 10.414 1 92.12 91 GLY A N 1
ATOM 699 C CA . GLY A 1 91 ? -25.984 6.414 9.844 1 92.12 91 GLY A CA 1
ATOM 700 C C . GLY A 1 91 ? -25.547 7.535 8.914 1 92.12 91 GLY A C 1
ATOM 701 O O . GLY A 1 91 ? -26.391 8.164 8.266 1 92.12 91 GLY A O 1
ATOM 702 N N . THR A 1 92 ? -24.328 7.859 8.852 1 97.56 92 THR A N 1
ATOM 703 C CA . THR A 1 92 ? -23.859 8.93 7.98 1 97.56 92 THR A CA 1
ATOM 704 C C . THR A 1 92 ? -23.266 8.359 6.699 1 97.56 92 THR A C 1
ATOM 706 O O . THR A 1 92 ? -22.375 7.496 6.75 1 97.56 92 THR A O 1
ATOM 709 N N . GLN A 1 93 ? -23.797 8.891 5.562 1 97.19 93 GLN A N 1
ATOM 710 C CA . GLN A 1 93 ? -23.297 8.445 4.262 1 97.19 93 GLN A CA 1
ATOM 711 C C . GLN A 1 93 ? -21.906 9.016 3.984 1 97.19 93 GLN A C 1
ATOM 713 O O . GLN A 1 93 ? -21.641 10.188 4.266 1 97.19 93 GLN A O 1
ATOM 718 N N . ASN A 1 94 ? -21.062 8.133 3.461 1 97.44 94 ASN A N 1
ATOM 719 C CA . ASN A 1 94 ? -19.688 8.492 3.135 1 97.44 94 ASN A CA 1
ATOM 720 C C . ASN A 1 94 ? -19.25 7.883 1.808 1 97.44 94 ASN A C 1
ATOM 722 O O . ASN A 1 94 ? -19.812 6.887 1.358 1 97.44 94 ASN A O 1
ATOM 726 N N . ASP A 1 95 ? -18.391 8.578 1.163 1 97.56 95 ASP A N 1
ATOM 727 C CA . ASP A 1 95 ? -17.672 8.07 -0.003 1 97.56 95 ASP A CA 1
ATOM 728 C C . ASP A 1 95 ? -16.188 7.895 0.295 1 97.56 95 ASP A C 1
ATOM 730 O O . ASP A 1 95 ? -15.625 8.602 1.139 1 97.56 95 ASP A O 1
ATOM 734 N N . ASP A 1 96 ? -15.68 7.031 -0.265 1 96.88 96 ASP A N 1
ATOM 735 C CA . ASP A 1 96 ? -14.281 6.684 -0.044 1 96.88 96 ASP A CA 1
ATOM 736 C C . ASP A 1 96 ? -13.578 6.355 -1.361 1 96.88 96 ASP A C 1
ATOM 738 O O . ASP A 1 96 ? -14.117 5.617 -2.189 1 96.88 96 ASP A O 1
ATOM 742 N N . LEU A 1 97 ? -12.367 6.871 -1.663 1 98.56 97 LEU A N 1
ATOM 743 C CA . LEU A 1 97 ? -11.625 6.688 -2.906 1 98.56 97 LEU A CA 1
ATOM 744 C C . LEU A 1 97 ? -10.141 6.5 -2.629 1 98.56 97 LEU A C 1
ATOM 746 O O . LEU A 1 97 ? -9.32 7.344 -3.002 1 98.56 97 LEU A O 1
ATOM 750 N N . PRO A 1 98 ? -9.789 5.41 -2.027 1 98.88 98 PRO A N 1
ATOM 751 C CA . PRO A 1 98 ? -8.391 5.145 -1.701 1 98.88 98 PRO A CA 1
ATOM 752 C C . PRO A 1 98 ? -7.613 4.539 -2.869 1 98.88 98 PRO A C 1
ATOM 754 O O . PRO A 1 98 ? -8.203 3.855 -3.713 1 98.88 98 PRO A O 1
ATOM 757 N N . THR A 1 99 ? -6.355 4.781 -2.943 1 98.88 99 THR A N 1
ATOM 758 C CA . THR A 1 99 ? -5.402 3.982 -3.707 1 98.88 99 THR A CA 1
ATOM 759 C C . THR A 1 99 ? -4.957 2.762 -2.906 1 98.88 99 THR A C 1
ATOM 761 O O . THR A 1 99 ? -4.637 2.873 -1.721 1 98.88 99 THR A O 1
ATOM 764 N N . VAL A 1 100 ? -4.871 1.627 -3.512 1 98.94 100 VAL A N 1
ATOM 765 C CA . VAL A 1 100 ? -4.562 0.377 -2.824 1 98.94 100 VAL A CA 1
ATOM 766 C C . VAL A 1 100 ? -3.447 -0.359 -3.561 1 98.94 100 VAL A C 1
ATOM 768 O O . VAL A 1 100 ? -3.564 -0.645 -4.754 1 98.94 100 VAL A O 1
ATOM 771 N N . THR A 1 101 ? -2.322 -0.624 -2.883 1 98.94 101 THR A N 1
ATOM 772 C CA . THR A 1 101 ? -1.284 -1.534 -3.35 1 98.94 101 THR A CA 1
ATOM 773 C C . THR A 1 101 ? -1.569 -2.961 -2.891 1 98.94 101 THR A C 1
ATOM 775 O O . THR A 1 101 ? -1.773 -3.207 -1.699 1 98.94 101 THR A O 1
ATOM 778 N N . SER A 1 102 ? -1.663 -3.887 -3.857 1 98.94 102 SER A N 1
ATOM 779 C CA . SER A 1 102 ? -1.936 -5.277 -3.508 1 98.94 102 SER A CA 1
ATOM 780 C C . SER A 1 102 ? -0.929 -6.219 -4.156 1 98.94 102 SER A C 1
ATOM 782 O O . SER A 1 102 ? -0.499 -5.992 -5.289 1 98.94 102 SER A O 1
ATOM 784 N N . ILE A 1 103 ? -0.469 -7.27 -3.396 1 98.75 103 ILE A N 1
ATOM 785 C CA . ILE A 1 103 ? 0.416 -8.336 -3.855 1 98.75 103 ILE A CA 1
ATOM 786 C C . ILE A 1 103 ? -0.339 -9.664 -3.869 1 98.75 103 ILE A C 1
ATOM 788 O O . ILE A 1 103 ? -1.068 -9.977 -2.926 1 98.75 103 ILE A O 1
ATOM 792 N N . PHE A 1 104 ? -0.287 -10.352 -4.984 1 98.75 104 PHE A N 1
ATOM 793 C CA . PHE A 1 104 ? -0.896 -11.664 -5.16 1 98.75 104 PHE A CA 1
ATOM 794 C C . PHE A 1 104 ? 0.174 -12.742 -5.297 1 98.75 104 PHE A C 1
ATOM 796 O O . PHE A 1 104 ? 1.25 -12.492 -5.84 1 98.75 104 PHE A O 1
ATOM 803 N N . LYS A 1 105 ? -0.116 -13.844 -4.84 1 98.31 105 LYS A N 1
ATOM 804 C CA . LYS A 1 105 ? 0.693 -15.039 -5.027 1 98.31 105 LYS A CA 1
ATOM 805 C C . LYS A 1 105 ? -0.16 -16.203 -5.523 1 98.31 105 LYS A C 1
ATOM 807 O O . LYS A 1 105 ? -1.308 -16.359 -5.105 1 98.31 105 LYS A O 1
ATOM 812 N N . LYS A 1 106 ? 0.416 -16.953 -6.402 1 97.06 106 LYS A N 1
ATOM 813 C CA . LYS A 1 106 ? -0.209 -18.172 -6.883 1 97.06 106 LYS A CA 1
ATOM 814 C C . LYS A 1 106 ? 0.206 -19.375 -6.035 1 97.06 106 LYS A C 1
ATOM 816 O O . LYS A 1 106 ? 1.388 -19.719 -5.973 1 97.06 106 LYS A O 1
ATOM 821 N N . ILE A 1 107 ? -0.73 -19.906 -5.34 1 95.69 107 ILE A N 1
ATOM 822 C CA . ILE A 1 107 ? -0.547 -21.078 -4.496 1 95.69 107 ILE A CA 1
ATOM 823 C C . ILE A 1 107 ? -1.426 -22.219 -5 1 95.69 107 ILE A C 1
ATOM 825 O O . ILE A 1 107 ? -2.65 -22.094 -5.059 1 95.69 107 ILE A O 1
ATOM 829 N N . ASP A 1 108 ? -0.724 -23.375 -5.359 1 93.44 108 ASP A N 1
ATOM 830 C CA . ASP A 1 108 ? -1.439 -24.516 -5.918 1 93.44 108 ASP A CA 1
ATOM 831 C C . ASP A 1 108 ? -2.322 -24.094 -7.09 1 93.44 108 ASP A C 1
ATOM 833 O O . ASP A 1 108 ? -3.514 -24.406 -7.121 1 93.44 108 ASP A O 1
ATOM 837 N N . GLU A 1 109 ? -1.777 -23.172 -7.855 1 94.94 109 GLU A N 1
ATOM 838 C CA . GLU A 1 109 ? -2.34 -22.766 -9.141 1 94.94 109 GLU A CA 1
ATOM 839 C C . GLU A 1 109 ? -3.535 -21.844 -8.953 1 94.94 109 GLU A C 1
ATOM 841 O O . GLU A 1 109 ? -4.312 -21.625 -9.883 1 94.94 109 GLU A O 1
ATOM 846 N N . LYS A 1 110 ? -3.637 -21.391 -7.828 1 96.62 110 LYS A N 1
ATOM 847 C CA . LYS A 1 110 ? -4.684 -20.406 -7.559 1 96.62 110 LYS A CA 1
ATOM 848 C C . LYS A 1 110 ? -4.09 -19.109 -7.02 1 96.62 110 LYS A C 1
ATOM 850 O O . LYS A 1 110 ? -3.244 -19.125 -6.121 1 96.62 110 LYS A O 1
ATOM 855 N N . TRP A 1 111 ? -4.539 -18 -7.621 1 98.38 111 TRP A N 1
ATOM 856 C CA . TRP A 1 111 ? -4.098 -16.688 -7.145 1 98.38 111 TRP A CA 1
ATOM 857 C C . TRP A 1 111 ? -4.797 -16.328 -5.84 1 98.38 111 TRP A C 1
ATOM 859 O O . TRP A 1 111 ? -6.016 -16.453 -5.723 1 98.38 111 TRP A O 1
ATOM 869 N N . LYS A 1 112 ? -4.043 -15.938 -4.777 1 98.69 112 LYS A N 1
ATOM 870 C CA . LYS A 1 112 ? -4.5 -15.445 -3.48 1 98.69 112 LYS A CA 1
ATOM 871 C C . LYS A 1 112 ? -3.938 -14.055 -3.193 1 98.69 112 LYS A C 1
ATOM 873 O O . LYS A 1 112 ? -2.857 -13.703 -3.674 1 98.69 112 LYS A O 1
ATOM 878 N N . VAL A 1 113 ? -4.727 -13.289 -2.521 1 98.81 113 VAL A N 1
ATOM 879 C CA . VAL A 1 113 ? -4.211 -12 -2.061 1 98.81 113 VAL A CA 1
ATOM 880 C C . VAL A 1 113 ? -3.221 -12.219 -0.92 1 98.81 113 VAL A C 1
ATOM 882 O O . VAL A 1 113 ? -3.566 -12.812 0.107 1 98.81 113 VAL A O 1
ATOM 885 N N . ALA A 1 114 ? -1.955 -11.758 -1.071 1 98.75 114 ALA A N 1
ATOM 886 C CA . ALA A 1 114 ? -0.905 -12 -0.085 1 98.75 114 ALA A CA 1
ATOM 887 C C . ALA A 1 114 ? -0.687 -10.773 0.796 1 98.75 114 ALA A C 1
ATOM 889 O O . ALA A 1 114 ? -0.205 -10.891 1.925 1 98.75 114 ALA A O 1
ATOM 890 N N . TRP A 1 115 ? -1.082 -9.594 0.316 1 98.88 115 TRP A N 1
ATOM 891 C CA . TRP A 1 115 ? -0.823 -8.336 1.022 1 98.88 115 TRP A CA 1
ATOM 892 C C . TRP A 1 115 ? -1.643 -7.199 0.427 1 98.88 115 TRP A C 1
ATOM 894 O O . TRP A 1 115 ? -1.861 -7.148 -0.785 1 98.88 115 TRP A O 1
ATOM 904 N N . MET A 1 116 ? -2.084 -6.285 1.221 1 98.94 116 MET A N 1
ATOM 905 C CA . MET A 1 116 ? -2.76 -5.078 0.75 1 98.94 116 MET A CA 1
ATOM 906 C C . MET A 1 116 ? -2.469 -3.898 1.671 1 98.94 116 MET A C 1
ATOM 908 O O . MET A 1 116 ? -2.471 -4.047 2.895 1 98.94 116 MET A O 1
ATOM 912 N N . GLN A 1 117 ? -2.227 -2.709 1.167 1 98.94 117 GLN A N 1
ATOM 913 C CA . GLN A 1 117 ? -2.16 -1.451 1.901 1 98.94 117 GLN A CA 1
ATOM 914 C C . GLN A 1 117 ? -2.979 -0.365 1.208 1 98.94 117 GLN A C 1
ATOM 916 O O . GLN A 1 117 ? -2.803 -0.116 0.014 1 98.94 117 GLN A O 1
ATOM 921 N N . ARG A 1 118 ? -3.902 0.14 1.925 1 98.88 118 ARG A N 1
ATOM 922 C CA . ARG A 1 118 ? -4.715 1.194 1.325 1 98.88 118 ARG A CA 1
ATOM 923 C C . ARG A 1 118 ? -4.332 2.562 1.878 1 98.88 118 ARG A C 1
ATOM 925 O O . ARG A 1 118 ? -3.852 2.668 3.008 1 98.88 118 ARG A O 1
ATOM 932 N N . SER A 1 119 ? -4.543 3.703 1.082 1 98.81 119 SER A N 1
ATOM 933 C CA . SER A 1 119 ? -4.367 5.094 1.481 1 98.81 119 SER A CA 1
ATOM 934 C C . SER A 1 119 ? -5.629 5.648 2.135 1 98.81 119 SER A C 1
ATOM 936 O O . SER A 1 119 ? -6.609 4.922 2.314 1 98.81 119 SER A O 1
ATOM 938 N N . SER A 1 120 ? -5.57 6.879 2.545 1 98.06 120 SER A N 1
ATOM 939 C CA . SER A 1 120 ? -6.812 7.57 2.869 1 98.06 120 SER A CA 1
ATOM 940 C C . SER A 1 120 ? -7.73 7.656 1.656 1 98.06 120 SER A C 1
ATOM 942 O O . SER A 1 120 ? -7.32 7.34 0.537 1 98.06 120 SER A O 1
ATOM 944 N N . GLY A 1 121 ? -8.883 7.965 1.771 1 97.81 121 GLY A N 1
ATOM 945 C CA . GLY A 1 121 ? -9.953 7.754 0.805 1 97.81 121 GLY A CA 1
ATOM 946 C C . GLY A 1 121 ? -10.242 8.984 -0.039 1 97.81 121 GLY A C 1
ATOM 947 O O . GLY A 1 121 ? -11.383 9.188 -0.466 1 97.81 121 GLY A O 1
ATOM 948 N N . GLN A 1 122 ? -9.312 9.82 -0.289 1 94.62 122 GLN A N 1
ATOM 949 C CA . GLN A 1 122 ? -9.562 11.055 -1.022 1 94.62 122 GLN A CA 1
ATOM 950 C C . GLN A 1 122 ? -8.555 11.227 -2.158 1 94.62 122 GLN A C 1
ATOM 952 O O . GLN A 1 122 ? -8.07 12.336 -2.396 1 94.62 122 GLN A O 1
ATOM 957 N N . SER A 1 123 ? -8.203 10.141 -2.857 1 97.12 123 SER A N 1
ATOM 958 C CA . SER A 1 123 ? -7.285 10.195 -3.994 1 97.12 123 SER A CA 1
ATOM 959 C C . SER A 1 123 ? -7.812 11.133 -5.078 1 97.12 123 SER A C 1
ATOM 961 O O . SER A 1 123 ? -9.008 11.148 -5.363 1 97.12 123 SER A O 1
ATOM 963 N N . ASP A 1 124 ? -6.902 11.93 -5.613 1 97.56 124 ASP A N 1
ATOM 964 C CA . ASP A 1 124 ? -7.176 12.789 -6.758 1 97.56 124 ASP A CA 1
ATOM 965 C C . ASP A 1 124 ? -6.801 12.102 -8.062 1 97.56 124 ASP A C 1
ATOM 967 O O . ASP A 1 124 ? -5.625 12.047 -8.43 1 97.56 124 ASP A O 1
ATOM 971 N N . MET A 1 125 ? -7.816 11.648 -8.812 1 96.25 125 MET A N 1
ATOM 972 C CA . MET A 1 125 ? -7.629 10.797 -9.984 1 96.25 125 MET A CA 1
ATOM 973 C C . MET A 1 125 ? -6.898 11.547 -11.094 1 96.25 125 MET A C 1
ATOM 975 O O . MET A 1 125 ? -6.324 10.93 -11.992 1 96.25 125 MET A O 1
ATOM 979 N N . THR A 1 126 ? -6.891 12.828 -11.047 1 96.75 126 THR A N 1
ATOM 980 C CA . THR A 1 126 ? -6.23 13.602 -12.094 1 96.75 126 THR A CA 1
ATOM 981 C C . THR A 1 126 ? -4.715 13.523 -11.945 1 96.75 126 THR A C 1
ATOM 983 O O . THR A 1 126 ? -3.977 13.867 -12.867 1 96.75 126 THR A O 1
ATOM 986 N N . LEU A 1 127 ? -4.223 13.062 -10.852 1 95.69 127 LEU A N 1
ATOM 987 C CA . LEU A 1 127 ? -2.787 12.984 -10.602 1 95.69 127 LEU A CA 1
ATOM 988 C C . LEU A 1 127 ? -2.217 11.664 -11.109 1 95.69 127 LEU A C 1
ATOM 990 O O . LEU A 1 127 ? -1.004 11.453 -11.07 1 95.69 127 LEU A O 1
ATOM 994 N N . TRP A 1 128 ? -3.16 10.812 -11.539 1 94.69 128 TRP A N 1
ATOM 995 C CA . TRP A 1 128 ? -2.736 9.547 -12.125 1 94.69 128 TRP A CA 1
ATOM 996 C C . TRP A 1 128 ? -2.682 9.641 -13.648 1 94.69 128 TRP A C 1
ATOM 998 O O . TRP A 1 128 ? -3.523 10.305 -14.266 1 94.69 128 TRP A O 1
ATOM 1008 N N . ASN A 1 129 ? -1.434 9.148 -14.102 1 78.56 129 ASN A N 1
ATOM 1009 C CA . ASN A 1 129 ? -1.3 9.219 -15.555 1 78.56 129 ASN A CA 1
ATOM 1010 C C . ASN A 1 129 ? -2.408 8.445 -16.266 1 78.56 129 ASN A C 1
ATOM 1012 O O . ASN A 1 129 ? -2.898 7.441 -15.742 1 78.56 129 ASN A O 1
ATOM 1016 N N . GLU A 1 130 ? -2.957 8.93 -17.297 1 67.56 130 GLU A N 1
ATOM 1017 C CA . GLU A 1 130 ? -3.943 8.289 -18.172 1 67.56 130 GLU A CA 1
ATOM 1018 C C . GLU A 1 130 ? -3.318 7.148 -18.969 1 67.56 130 GLU A C 1
ATOM 1020 O O . GLU A 1 130 ? -2.119 7.164 -19.25 1 67.56 130 GLU A O 1
ATOM 1025 N N . MET B 1 1 ? 26.5 -11.414 -0.413 1 86.56 1 MET B N 1
ATOM 1026 C CA . MET B 1 1 ? 25.391 -10.828 0.342 1 86.56 1 MET B CA 1
ATOM 1027 C C . MET B 1 1 ? 24.062 -11.359 -0.155 1 86.56 1 MET B C 1
ATOM 1029 O O . MET B 1 1 ? 23.875 -11.57 -1.355 1 86.56 1 MET B O 1
ATOM 1033 N N . SER B 1 2 ? 23.25 -11.766 0.765 1 94.25 2 SER B N 1
ATOM 1034 C CA . SER B 1 2 ? 21.938 -12.266 0.384 1 94.25 2 SER B CA 1
ATOM 1035 C C . SER B 1 2 ? 21.062 -11.141 -0.152 1 94.25 2 SER B C 1
ATOM 1037 O O . SER B 1 2 ? 21.359 -9.961 0.047 1 94.25 2 SER B O 1
ATOM 1039 N N . SER B 1 3 ? 20.094 -11.602 -0.991 1 96.12 3 SER B N 1
ATOM 1040 C CA . SER B 1 3 ? 19.141 -10.625 -1.498 1 96.12 3 SER B CA 1
ATOM 1041 C C . SER B 1 3 ? 18.531 -9.812 -0.363 1 96.12 3 SER B C 1
ATOM 1043 O O . SER B 1 3 ? 18.328 -8.602 -0.498 1 96.12 3 SER B O 1
ATOM 1045 N N . LYS B 1 4 ? 18.219 -10.461 0.73 1 96.69 4 LYS B N 1
ATOM 1046 C CA . LYS B 1 4 ? 17.656 -9.758 1.879 1 96.69 4 LYS B CA 1
ATOM 1047 C C . LYS B 1 4 ? 18.641 -8.719 2.422 1 96.69 4 LYS B C 1
ATOM 1049 O O . LYS B 1 4 ? 18.25 -7.578 2.672 1 96.69 4 LYS B O 1
ATOM 1054 N N . GLU B 1 5 ? 19.875 -9.039 2.623 1 97.25 5 GLU B N 1
ATOM 1055 C CA . GLU B 1 5 ? 20.891 -8.102 3.117 1 97.25 5 GLU B CA 1
ATOM 1056 C C . GLU B 1 5 ? 21.062 -6.93 2.16 1 97.25 5 GLU B C 1
ATOM 1058 O O . GLU B 1 5 ? 21.219 -5.785 2.594 1 97.25 5 GLU B O 1
ATOM 1063 N N . GLU B 1 6 ? 21.062 -7.211 0.942 1 98 6 GLU B N 1
ATOM 1064 C CA . GLU B 1 6 ? 21.219 -6.164 -0.064 1 98 6 GLU B CA 1
ATOM 1065 C C . GLU B 1 6 ? 20.062 -5.168 -0.004 1 98 6 GLU B C 1
ATOM 1067 O O . GLU B 1 6 ? 20.281 -3.953 -0.02 1 98 6 GLU B O 1
ATOM 1072 N N . ILE B 1 7 ? 18.875 -5.734 0.046 1 98.44 7 ILE B N 1
ATOM 1073 C CA . ILE B 1 7 ? 17.688 -4.891 0.049 1 98.44 7 ILE B CA 1
ATOM 1074 C C . ILE B 1 7 ? 17.625 -4.086 1.346 1 98.44 7 ILE B C 1
ATOM 1076 O O . ILE B 1 7 ? 17.281 -2.902 1.334 1 98.44 7 ILE B O 1
ATOM 1080 N N . LEU B 1 8 ? 17.969 -4.68 2.492 1 98 8 LEU B N 1
ATOM 1081 C CA . LEU B 1 8 ? 18 -3.951 3.756 1 98 8 LEU B CA 1
ATOM 1082 C C . LEU B 1 8 ? 19.062 -2.854 3.732 1 98 8 LEU B C 1
ATOM 1084 O O . LEU B 1 8 ? 18.859 -1.78 4.305 1 98 8 LEU B O 1
ATOM 1088 N N . SER B 1 9 ? 20.203 -3.188 3.043 1 97.81 9 SER B N 1
ATOM 1089 C CA . SER B 1 9 ? 21.219 -2.154 2.881 1 97.81 9 SER B CA 1
ATOM 1090 C C . SER B 1 9 ? 20.688 -0.989 2.047 1 97.81 9 SER B C 1
ATOM 1092 O O . SER B 1 9 ? 21 0.171 2.334 1 97.81 9 SER B O 1
ATOM 1094 N N . ILE B 1 10 ? 19.953 -1.258 1.042 1 98.44 10 ILE B N 1
ATOM 1095 C CA . ILE B 1 10 ? 19.328 -0.231 0.216 1 98.44 10 ILE B CA 1
ATOM 1096 C C . ILE B 1 10 ? 18.375 0.61 1.068 1 98.44 10 ILE B C 1
ATOM 1098 O O . ILE B 1 10 ? 18.391 1.841 0.988 1 98.44 10 ILE B O 1
ATOM 1102 N N . LEU B 1 11 ? 17.594 -0.032 1.848 1 98.62 11 LEU B N 1
ATOM 1103 C CA . LEU B 1 11 ? 16.641 0.67 2.697 1 98.62 11 LEU B CA 1
ATOM 1104 C C . LEU B 1 11 ? 17.359 1.521 3.738 1 98.62 11 LEU B C 1
ATOM 1106 O O . LEU B 1 11 ? 16.891 2.605 4.094 1 98.62 11 LEU B O 1
ATOM 1110 N N . GLU B 1 12 ? 18.469 1.043 4.262 1 97.62 12 GLU B N 1
ATOM 1111 C CA . GLU B 1 12 ? 19.266 1.831 5.199 1 97.62 12 GLU B CA 1
ATOM 1112 C C . GLU B 1 12 ? 19.844 3.076 4.527 1 97.62 12 GLU B C 1
ATOM 1114 O O . GLU B 1 12 ? 19.891 4.145 5.137 1 97.62 12 GLU B O 1
ATOM 1119 N N . ALA B 1 13 ? 20.297 2.889 3.33 1 97.56 13 ALA B N 1
ATOM 1120 C CA . ALA B 1 13 ? 20.781 4.039 2.572 1 97.56 13 ALA B CA 1
ATOM 1121 C C . ALA B 1 13 ? 19.656 5.047 2.326 1 97.56 13 ALA B C 1
ATOM 1123 O O . ALA B 1 13 ? 19.875 6.258 2.398 1 97.56 13 ALA B O 1
ATOM 1124 N N . PHE B 1 14 ? 18.516 4.52 1.976 1 98.5 14 PHE B N 1
ATOM 1125 C CA . PHE B 1 14 ? 17.344 5.371 1.821 1 98.5 14 PHE B CA 1
ATOM 1126 C C . PHE B 1 14 ? 17.078 6.156 3.102 1 98.5 14 PHE B C 1
ATOM 1128 O O . PHE B 1 14 ? 16.844 7.367 3.057 1 98.5 14 PHE B O 1
ATOM 1135 N N . ALA B 1 15 ? 17.094 5.52 4.312 1 98 15 ALA B N 1
ATOM 1136 C CA . ALA B 1 15 ? 16.797 6.121 5.609 1 98 15 ALA B CA 1
ATOM 1137 C C . ALA B 1 15 ? 17.984 6.918 6.137 1 98 15 ALA B C 1
ATOM 1139 O O . ALA B 1 15 ? 18.484 6.648 7.23 1 98 15 ALA B O 1
ATOM 1140 N N . SER B 1 16 ? 18.453 7.82 5.395 1 95.12 16 SER B N 1
ATOM 1141 C CA . SER B 1 16 ? 19.547 8.695 5.812 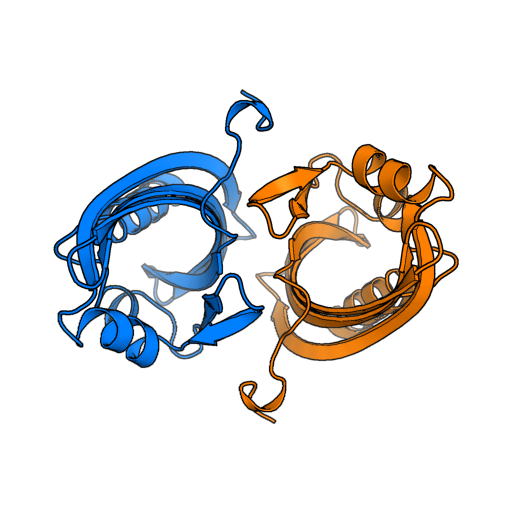1 95.12 16 SER B CA 1
ATOM 1142 C C . SER B 1 16 ? 19.266 10.141 5.414 1 95.12 16 SER B C 1
ATOM 1144 O O . SER B 1 16 ? 18.703 10.406 4.352 1 95.12 16 SER B O 1
ATOM 1146 N N . THR B 1 17 ? 19.703 11.016 6.223 1 93.62 17 THR B N 1
ATOM 1147 C CA . THR B 1 17 ? 19.469 12.438 6.023 1 93.62 17 THR B CA 1
ATOM 1148 C C . THR B 1 17 ? 20.141 12.922 4.738 1 93.62 17 THR B C 1
ATOM 1150 O O . THR B 1 17 ? 19.625 13.82 4.062 1 93.62 17 THR B O 1
ATOM 1153 N N . GLU B 1 18 ? 21.141 12.422 4.406 1 92.19 18 GLU B N 1
ATOM 1154 C CA . GLU B 1 18 ? 21.938 12.898 3.275 1 92.19 18 GLU B CA 1
ATOM 1155 C C . GLU B 1 18 ? 21.375 12.375 1.953 1 92.19 18 GLU B C 1
ATOM 1157 O O . GLU B 1 18 ? 21.469 13.047 0.925 1 92.19 18 GLU B O 1
ATOM 1162 N N . ARG B 1 19 ? 20.719 11.289 1.981 1 95.06 19 ARG B N 1
ATOM 1163 C CA . ARG B 1 19 ? 20.453 10.625 0.71 1 95.06 19 ARG B CA 1
ATOM 1164 C C . ARG B 1 19 ? 18.953 10.586 0.417 1 95.06 19 ARG B C 1
ATOM 1166 O O . ARG B 1 19 ? 18.547 10.508 -0.744 1 95.06 19 ARG B O 1
ATOM 1173 N N . MET B 1 20 ? 18.156 10.641 1.29 1 96.56 20 MET B N 1
ATOM 1174 C CA . MET B 1 20 ? 16.734 10.344 1.149 1 96.56 20 MET B CA 1
ATOM 1175 C C . MET B 1 20 ? 16.125 11.141 0.001 1 96.56 20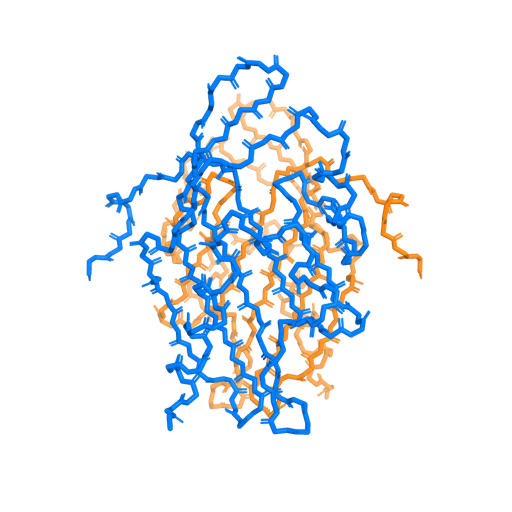 MET B C 1
ATOM 1177 O O . MET B 1 20 ? 15.477 10.57 -0.881 1 96.56 20 MET B O 1
ATOM 1181 N N . GLY B 1 21 ? 16.266 12.391 0.032 1 94.19 21 GLY B N 1
ATOM 1182 C CA . GLY B 1 21 ? 15.602 13.258 -0.925 1 94.19 21 GLY B CA 1
ATOM 1183 C C . GLY B 1 21 ? 15.844 12.852 -2.367 1 94.19 21 GLY B C 1
ATOM 1184 O O . GLY B 1 21 ? 14.914 12.828 -3.174 1 94.19 21 GLY B O 1
ATOM 1185 N N . SER B 1 22 ? 17.062 12.5 -2.785 1 95.44 22 SER B N 1
ATOM 1186 C CA . SER B 1 22 ? 17.391 12.203 -4.172 1 95.44 22 SER B CA 1
ATOM 1187 C C . SER B 1 22 ? 17.562 10.703 -4.387 1 95.44 22 SER B C 1
ATOM 1189 O O . SER B 1 22 ? 18.016 10.266 -5.449 1 95.44 22 SER B O 1
ATOM 1191 N N . PHE B 1 23 ? 17.297 9.922 -3.4 1 98.12 23 PHE B N 1
ATOM 1192 C CA . PHE B 1 23 ? 17.594 8.492 -3.377 1 98.12 23 PHE B CA 1
ATOM 1193 C C . PHE B 1 23 ? 16.984 7.785 -4.578 1 98.12 23 PHE B C 1
ATOM 1195 O O . PHE B 1 23 ? 17.641 6.988 -5.242 1 98.12 23 PHE B O 1
ATOM 1202 N N . PHE B 1 24 ? 15.828 8.102 -4.906 1 98.31 24 PHE B N 1
ATOM 1203 C CA . PHE B 1 24 ? 15.086 7.332 -5.895 1 98.31 24 PHE B CA 1
ATOM 1204 C C . PHE B 1 24 ? 15.555 7.668 -7.309 1 98.31 24 PHE B C 1
ATOM 1206 O O . PHE B 1 24 ? 15.289 6.918 -8.25 1 98.31 24 PHE B O 1
ATOM 1213 N N . LEU B 1 25 ? 16.078 8.844 -7.531 1 97.81 25 LEU B N 1
ATOM 1214 C CA . LEU B 1 25 ? 16.609 9.203 -8.844 1 97.81 25 LEU B CA 1
ATOM 1215 C C . LEU B 1 25 ? 17.562 8.141 -9.367 1 97.81 25 LEU B C 1
ATOM 1217 O O . LEU B 1 25 ? 17.562 7.832 -10.562 1 97.81 25 LEU B O 1
ATOM 1221 N N . ASP B 1 26 ? 18.312 7.496 -8.391 1 96.81 26 ASP B N 1
ATOM 1222 C CA . ASP B 1 26 ? 19.375 6.59 -8.812 1 96.81 26 ASP B CA 1
ATOM 1223 C C . ASP B 1 26 ? 19.062 5.152 -8.414 1 96.81 26 ASP B C 1
ATOM 1225 O O . ASP B 1 26 ? 19.688 4.211 -8.898 1 96.81 26 ASP B O 1
ATOM 1229 N N . ASN B 1 27 ? 18.047 4.977 -7.645 1 98.44 27 ASN B N 1
ATOM 1230 C CA . ASN B 1 27 ? 17.906 3.654 -7.043 1 98.44 27 ASN B CA 1
ATOM 1231 C C . ASN B 1 27 ? 16.547 3.053 -7.332 1 98.44 27 ASN B C 1
ATOM 1233 O O . ASN B 1 27 ? 16.234 1.942 -6.891 1 98.44 27 ASN B O 1
ATOM 1237 N N . ALA B 1 28 ? 15.758 3.717 -8.094 1 98.5 28 ALA B N 1
ATOM 1238 C CA . ALA B 1 28 ? 14.422 3.221 -8.422 1 98.5 28 ALA B CA 1
ATOM 1239 C C . ALA B 1 28 ? 14.312 2.873 -9.906 1 98.5 28 ALA B C 1
ATOM 1241 O O . ALA B 1 28 ? 15.148 3.293 -10.711 1 98.5 28 ALA B O 1
ATOM 1242 N N . THR B 1 29 ? 13.367 2.02 -10.266 1 98.25 29 THR B N 1
ATOM 1243 C CA . THR B 1 29 ? 13.039 1.766 -11.664 1 98.25 29 THR B CA 1
ATOM 1244 C C . THR B 1 29 ? 12.438 3.008 -12.312 1 98.25 29 THR B C 1
ATOM 1246 O O . THR B 1 29 ? 11.953 3.904 -11.617 1 98.25 29 THR B O 1
ATOM 1249 N N . ALA B 1 30 ? 12.43 2.959 -13.648 1 96.81 30 ALA B N 1
ATOM 1250 C CA . ALA B 1 30 ? 12.031 4.148 -14.391 1 96.81 30 ALA B CA 1
ATOM 1251 C C . ALA B 1 30 ? 10.547 4.457 -14.172 1 96.81 30 ALA B C 1
ATOM 1253 O O . ALA B 1 30 ? 10.141 5.621 -14.219 1 96.81 30 ALA B O 1
ATOM 1254 N N . ASP B 1 31 ? 9.734 3.451 -13.883 1 96.75 31 ASP B N 1
ATOM 1255 C CA . ASP B 1 31 ? 8.297 3.637 -13.742 1 96.75 31 ASP B CA 1
ATOM 1256 C C . ASP B 1 31 ? 7.883 3.656 -12.273 1 96.75 31 ASP B C 1
ATOM 1258 O O . ASP B 1 31 ? 6.707 3.477 -11.945 1 96.75 31 ASP B O 1
ATOM 1262 N N . PHE B 1 32 ? 8.844 3.811 -11.414 1 98.12 32 PHE B N 1
ATOM 1263 C CA . PHE B 1 32 ? 8.625 3.857 -9.977 1 98.12 32 PHE B CA 1
ATOM 1264 C C . PHE B 1 32 ? 7.668 4.988 -9.609 1 98.12 32 PHE B C 1
ATOM 1266 O O . PHE B 1 32 ? 7.77 6.09 -10.148 1 98.12 32 PHE B O 1
ATOM 1273 N N . LEU B 1 33 ? 6.797 4.719 -8.656 1 98.62 33 LEU B N 1
ATOM 1274 C CA . LEU B 1 33 ? 6.004 5.746 -7.984 1 98.62 33 LEU B CA 1
ATOM 1275 C C . LEU B 1 33 ? 6.023 5.543 -6.473 1 98.62 33 LEU B C 1
ATOM 1277 O O . LEU B 1 33 ? 6.07 4.406 -5.992 1 98.62 33 LEU B O 1
ATOM 1281 N N . PHE B 1 34 ? 6.004 6.633 -5.793 1 98.69 34 PHE B N 1
ATOM 1282 C CA . PHE B 1 34 ? 5.824 6.73 -4.348 1 98.69 34 PHE B CA 1
ATOM 1283 C C . PHE B 1 34 ? 4.41 7.18 -4.008 1 98.69 34 PHE B C 1
ATOM 1285 O O . PHE B 1 34 ? 4.02 8.305 -4.312 1 98.69 34 PHE B O 1
ATOM 1292 N N . ILE B 1 35 ? 3.67 6.27 -3.34 1 98.88 35 ILE B N 1
ATOM 1293 C CA . ILE B 1 35 ? 2.293 6.594 -2.98 1 98.88 35 ILE B CA 1
ATOM 1294 C C . ILE B 1 35 ? 2.256 7.199 -1.578 1 98.88 35 ILE B C 1
ATOM 1296 O O . ILE B 1 35 ? 2.6 6.531 -0.599 1 98.88 35 ILE B O 1
ATOM 1300 N N . ARG B 1 36 ? 1.824 8.484 -1.516 1 98.25 36 ARG B N 1
ATOM 1301 C CA . ARG B 1 36 ? 1.712 9.25 -0.276 1 98.25 36 ARG B CA 1
ATOM 1302 C C . ARG B 1 36 ? 0.504 8.797 0.538 1 98.25 36 ARG B C 1
ATOM 1304 O O . ARG B 1 36 ? -0.356 8.07 0.031 1 98.25 36 ARG B O 1
ATOM 1311 N N . PRO B 1 37 ? 0.399 9.133 1.808 1 98.44 37 PRO B N 1
ATOM 1312 C CA . PRO B 1 37 ? -0.74 8.727 2.635 1 98.44 37 PRO B CA 1
ATOM 1313 C C . PRO B 1 37 ? -2.084 9.078 1.999 1 98.44 37 PRO B C 1
ATOM 1315 O O . PRO B 1 37 ? -3.07 8.359 2.201 1 98.44 37 PRO B O 1
ATOM 1318 N N . SER B 1 38 ? -2.145 10.148 1.218 1 97.94 38 SER B N 1
ATOM 1319 C CA . SER B 1 38 ? -3.369 10.602 0.565 1 97.94 38 SER B CA 1
ATOM 1320 C C . SER B 1 38 ? -3.783 9.648 -0.553 1 97.94 38 SER B C 1
ATOM 1322 O O . SER B 1 38 ? -4.918 9.703 -1.036 1 97.94 38 SER B O 1
ATOM 1324 N N . GLY B 1 39 ? -2.926 8.812 -1.006 1 98.38 39 GLY B N 1
ATOM 1325 C CA . GLY B 1 39 ? -3.162 7.938 -2.145 1 98.38 39 GLY B CA 1
ATOM 1326 C C . GLY B 1 39 ? -2.631 8.5 -3.449 1 98.38 39 GLY B C 1
ATOM 1327 O O . GLY B 1 39 ? -2.641 7.82 -4.477 1 98.38 39 GLY B O 1
ATOM 1328 N N . ASN B 1 40 ? -2.096 9.766 -3.461 1 98.44 40 ASN B N 1
ATOM 1329 C CA . ASN B 1 40 ? -1.615 10.422 -4.672 1 98.44 40 ASN B CA 1
ATOM 1330 C C . ASN B 1 40 ? -0.147 10.102 -4.938 1 98.44 40 ASN B C 1
ATOM 1332 O O . ASN B 1 40 ? 0.663 10.07 -4.012 1 98.44 40 ASN B O 1
ATOM 1336 N N . PRO B 1 41 ? 0.173 9.844 -6.184 1 98.5 41 PRO B N 1
ATOM 1337 C CA . PRO B 1 41 ? 1.509 9.367 -6.551 1 98.5 41 PRO B CA 1
ATOM 1338 C C . PRO B 1 41 ? 2.504 10.508 -6.758 1 98.5 41 PRO B C 1
ATOM 1340 O O . PRO B 1 41 ? 2.117 11.602 -7.164 1 98.5 41 PRO B O 1
ATOM 1343 N N . LEU B 1 42 ? 3.805 10.312 -6.422 1 97.5 42 LEU B N 1
ATOM 1344 C CA . LEU B 1 42 ? 4.98 11.055 -6.852 1 97.5 42 LEU B CA 1
ATOM 1345 C C . LEU B 1 42 ? 5.961 10.156 -7.594 1 97.5 42 LEU B C 1
ATOM 1347 O O . LEU B 1 42 ? 6.184 9.016 -7.191 1 97.5 42 LEU B O 1
ATOM 1351 N N . ASP B 1 43 ? 6.445 10.672 -8.688 1 97.88 43 ASP B N 1
ATOM 1352 C CA . ASP B 1 43 ? 7.594 9.969 -9.25 1 97.88 43 ASP B CA 1
ATOM 1353 C C . ASP B 1 43 ? 8.883 10.367 -8.547 1 97.88 43 ASP B C 1
ATOM 1355 O O . ASP B 1 43 ? 8.859 11.141 -7.582 1 97.88 43 ASP B O 1
ATOM 1359 N N . ALA B 1 44 ? 10.047 9.82 -9 1 97.75 44 ALA B N 1
ATOM 1360 C CA . ALA B 1 44 ? 11.328 10.031 -8.336 1 97.75 44 ALA B CA 1
ATOM 1361 C C . ALA B 1 44 ? 11.68 11.516 -8.273 1 97.75 44 ALA B C 1
ATOM 1363 O O . ALA B 1 44 ? 12.133 12.008 -7.242 1 97.75 44 ALA B O 1
ATOM 1364 N N . LYS B 1 45 ? 11.516 12.203 -9.281 1 97.5 45 LYS B N 1
ATOM 1365 C CA . LYS B 1 45 ? 11.828 13.633 -9.32 1 97.5 45 LYS B CA 1
ATOM 1366 C C . LYS B 1 45 ? 10.906 14.422 -8.391 1 97.5 45 LYS B C 1
ATOM 1368 O O . LYS B 1 45 ? 11.344 15.344 -7.711 1 97.5 45 LYS B O 1
ATOM 1373 N N . GLY B 1 46 ? 9.633 14.086 -8.469 1 97 46 GLY B N 1
ATOM 1374 C CA . GLY B 1 46 ? 8.703 14.734 -7.551 1 97 46 GLY B CA 1
ATOM 1375 C C . GLY B 1 46 ? 9.07 14.531 -6.094 1 97 46 GLY B C 1
ATOM 1376 O O . GLY B 1 46 ? 8.953 15.453 -5.285 1 97 46 GLY B O 1
ATOM 1377 N N . PHE B 1 47 ? 9.438 13.391 -5.742 1 97.44 47 PHE B N 1
ATOM 1378 C CA . PHE B 1 47 ? 9.875 13.102 -4.383 1 97.44 47 PHE B CA 1
ATOM 1379 C C . PHE B 1 47 ? 11.086 13.961 -4.016 1 97.44 47 PHE B C 1
ATOM 1381 O O . PHE B 1 47 ? 11.133 14.539 -2.93 1 97.44 47 PHE B O 1
ATOM 1388 N N . GLU B 1 48 ? 12.07 14 -4.91 1 96.25 48 GLU B N 1
ATOM 1389 C CA . GLU B 1 48 ? 13.242 14.844 -4.672 1 96.25 48 GLU B CA 1
ATOM 1390 C C . GLU B 1 48 ? 12.844 16.297 -4.449 1 96.25 48 GLU B C 1
ATOM 1392 O O . GLU B 1 48 ? 13.383 16.969 -3.568 1 96.25 48 GLU B O 1
ATOM 1397 N N . ASN B 1 49 ? 11.875 16.703 -5.203 1 96.19 49 ASN B N 1
ATOM 1398 C CA . ASN B 1 49 ? 11.438 18.094 -5.137 1 96.19 49 ASN B CA 1
ATOM 1399 C C . ASN B 1 49 ? 10.797 18.406 -3.787 1 96.19 49 ASN B C 1
ATOM 1401 O O . ASN B 1 49 ? 10.828 19.562 -3.334 1 96.19 49 ASN B O 1
ATOM 1405 N N . MET B 1 50 ? 10.242 17.5 -3.219 1 93.31 50 MET B N 1
ATOM 1406 C CA . MET B 1 50 ? 9.641 17.719 -1.908 1 93.31 50 MET B CA 1
ATOM 1407 C C . MET B 1 50 ? 10.68 18.188 -0.899 1 93.31 50 MET B C 1
ATOM 1409 O O . MET B 1 50 ? 10.359 18.922 0.038 1 93.31 50 MET B O 1
ATOM 1413 N N . TRP B 1 51 ? 11.828 17.781 -1.084 1 91.75 51 TRP B N 1
ATOM 1414 C CA . TRP B 1 51 ? 12.898 18.078 -0.132 1 91.75 51 TRP B CA 1
ATOM 1415 C C . TRP B 1 51 ? 13.648 19.344 -0.523 1 91.75 51 TRP B C 1
ATOM 1417 O O . TRP B 1 51 ? 14.508 19.812 0.222 1 91.75 51 TRP B O 1
ATOM 1427 N N . SER B 1 52 ? 13.391 19.828 -1.659 1 86.56 52 SER B N 1
ATOM 1428 C CA . SER B 1 52 ? 14.211 20.891 -2.225 1 86.56 52 SER B CA 1
ATOM 1429 C C . SER B 1 52 ? 13.719 22.266 -1.771 1 86.56 52 SER B C 1
ATOM 1431 O O . SER B 1 52 ? 14.445 23.25 -1.891 1 86.56 52 SER B O 1
ATOM 1433 N N . SER B 1 53 ? 12.562 22.344 -1.343 1 84.31 53 SER B N 1
ATOM 1434 C CA . SER B 1 53 ? 12.023 23.641 -0.969 1 84.31 53 SER B CA 1
ATOM 1435 C C . SER B 1 53 ? 12.789 24.25 0.202 1 84.31 53 SER B C 1
ATOM 1437 O O . SER B 1 53 ? 12.781 25.453 0.402 1 84.31 53 SER B O 1
ATOM 1439 N N . GLY B 1 54 ? 13.492 23.438 1.043 1 86.38 54 GLY B N 1
ATOM 1440 C CA . GLY B 1 54 ? 14.102 23.906 2.277 1 86.38 54 GLY B CA 1
ATOM 1441 C C . GLY B 1 54 ? 13.141 23.938 3.445 1 86.38 54 GLY B C 1
ATOM 1442 O O . GLY B 1 54 ? 13.555 24.031 4.602 1 86.38 54 GLY B O 1
ATOM 1443 N N . ASP B 1 55 ? 11.922 23.938 3.162 1 91.69 55 ASP B N 1
ATOM 1444 C CA . ASP B 1 55 ? 10.922 23.984 4.219 1 91.69 55 ASP B CA 1
ATOM 1445 C C . ASP B 1 55 ? 10.875 22.656 4.984 1 91.69 55 ASP B C 1
ATOM 1447 O O . ASP B 1 55 ? 10.5 22.625 6.156 1 91.69 55 ASP B O 1
ATOM 1451 N N . LEU B 1 56 ? 11.188 21.703 4.332 1 93.75 56 LEU B N 1
ATOM 1452 C CA . LEU B 1 56 ? 11.242 20.375 4.93 1 93.75 56 LEU B CA 1
ATOM 1453 C C . LEU B 1 56 ? 12.688 19.906 5.098 1 93.75 56 LEU B C 1
ATOM 1455 O O . LEU B 1 56 ? 13.406 19.75 4.109 1 93.75 56 LEU B O 1
ATOM 1459 N N . VAL B 1 57 ? 13.117 19.766 6.434 1 94 57 VAL B N 1
ATOM 1460 C CA . VAL B 1 57 ? 14.484 19.344 6.727 1 94 57 VAL B CA 1
ATOM 1461 C C . VAL B 1 57 ? 14.461 18.047 7.527 1 94 57 VAL B C 1
ATOM 1463 O O . VAL B 1 57 ? 13.953 18 8.656 1 94 57 VAL B O 1
ATOM 1466 N N . LEU B 1 58 ? 14.945 16.984 6.969 1 96.56 58 LEU B N 1
ATOM 1467 C CA . LEU B 1 58 ? 15.062 15.703 7.652 1 96.56 58 LEU B CA 1
ATOM 1468 C C . LEU B 1 58 ? 16.219 15.719 8.656 1 96.56 58 LEU B C 1
ATOM 1470 O O . LEU B 1 58 ? 17.359 16.016 8.289 1 96.56 58 LEU B O 1
ATOM 1474 N N . GLU B 1 59 ? 15.922 15.516 9.898 1 96.5 59 GLU B N 1
ATOM 1475 C CA . GLU B 1 59 ? 16.938 15.492 10.938 1 96.5 59 GLU B CA 1
ATOM 1476 C C . GLU B 1 59 ? 17.469 14.078 11.156 1 96.5 59 GLU B C 1
ATOM 1478 O O . GLU B 1 59 ? 18.672 13.891 11.422 1 96.5 59 GLU B O 1
ATOM 1483 N N . SER B 1 60 ? 16.531 13.195 11.086 1 98.12 60 SER B N 1
ATOM 1484 C CA . SER B 1 60 ? 16.938 11.797 11.195 1 98.12 60 SER B CA 1
ATOM 1485 C C . SER B 1 60 ? 15.883 10.867 10.617 1 98.12 60 SER B C 1
ATOM 1487 O O . SER B 1 60 ? 14.703 11.219 10.555 1 98.12 60 SER B O 1
ATOM 1489 N N . ALA B 1 61 ? 16.344 9.68 10.188 1 98.12 61 ALA B N 1
ATOM 1490 C CA . ALA B 1 61 ? 15.484 8.602 9.727 1 98.12 61 ALA B CA 1
ATOM 1491 C C . ALA B 1 61 ? 16.125 7.242 9.969 1 98.12 61 ALA B C 1
ATOM 1493 O O . ALA B 1 61 ? 17.344 7.109 9.93 1 98.12 61 ALA B O 1
ATOM 1494 N N . GLU B 1 62 ? 15.336 6.352 10.219 1 98.31 62 GLU B N 1
ATOM 1495 C CA . GLU B 1 62 ? 15.828 4.996 10.445 1 98.31 62 GLU B CA 1
ATOM 1496 C C . GLU B 1 62 ? 14.758 3.959 10.117 1 98.31 62 GLU B C 1
ATOM 1498 O O . GLU B 1 62 ? 13.57 4.203 10.312 1 98.31 62 GLU B O 1
ATOM 1503 N N . ILE B 1 63 ? 15.156 2.754 9.648 1 98.25 63 ILE B N 1
ATOM 1504 C CA . ILE B 1 63 ? 14.273 1.593 9.586 1 98.25 63 ILE B CA 1
ATOM 1505 C C . ILE B 1 63 ? 14.047 1.034 10.984 1 98.25 63 ILE B C 1
ATOM 1507 O O . ILE B 1 63 ? 14.867 0.267 11.492 1 98.25 63 ILE B O 1
ATOM 1511 N N . THR B 1 64 ? 12.953 1.438 11.625 1 97.62 64 THR B N 1
ATOM 1512 C CA . THR B 1 64 ? 12.688 1.089 13.016 1 97.62 64 THR B CA 1
ATOM 1513 C C . THR B 1 64 ? 12.453 -0.412 13.156 1 97.62 64 THR B C 1
ATOM 1515 O O . THR B 1 64 ? 12.906 -1.028 14.125 1 97.62 64 THR B O 1
ATOM 1518 N N . LYS B 1 65 ? 11.82 -1.004 12.234 1 97.69 65 LYS B N 1
ATOM 1519 C CA . LYS B 1 65 ? 11.516 -2.432 12.234 1 97.69 65 LYS B CA 1
ATOM 1520 C C . LYS B 1 65 ? 11.102 -2.908 10.844 1 97.69 65 LYS B C 1
ATOM 1522 O O . LYS B 1 65 ? 10.352 -2.223 10.148 1 97.69 65 LYS B O 1
ATOM 1527 N N . VAL B 1 66 ? 1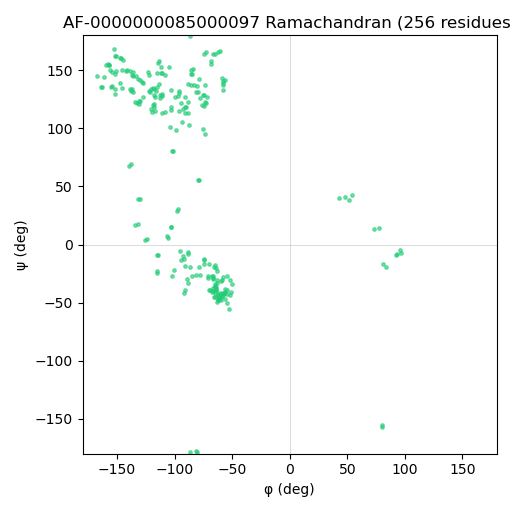1.617 -4.059 10.383 1 98 66 VAL B N 1
ATOM 1528 C CA . VAL B 1 66 ? 11.141 -4.766 9.203 1 98 66 VAL B CA 1
ATOM 1529 C C . VAL B 1 66 ? 10.055 -5.77 9.602 1 98 66 VAL B C 1
ATOM 1531 O O . VAL B 1 66 ? 10.32 -6.707 10.359 1 98 66 VAL B O 1
ATOM 1534 N N . HIS B 1 67 ? 8.836 -5.605 9.094 1 98.25 67 HIS B N 1
ATOM 1535 C CA . HIS B 1 67 ? 7.699 -6.434 9.469 1 98.25 67 HIS B CA 1
ATOM 1536 C C . HIS B 1 67 ? 7.59 -7.664 8.578 1 98.25 67 HIS B C 1
ATOM 1538 O O . HIS B 1 67 ? 7.109 -8.711 9.016 1 98.25 67 HIS B O 1
ATOM 1544 N N . LYS B 1 68 ? 8.016 -7.555 7.383 1 97.88 68 LYS B N 1
ATOM 1545 C CA . LYS B 1 68 ? 7.922 -8.625 6.395 1 97.88 68 LYS B CA 1
ATOM 1546 C C . LYS B 1 68 ? 9 -8.484 5.32 1 97.88 68 LYS B C 1
ATOM 1548 O O . LYS B 1 68 ? 9.281 -7.375 4.859 1 97.88 68 LYS B O 1
ATOM 1553 N N . PHE B 1 69 ? 9.617 -9.492 4.957 1 98.38 69 PHE B N 1
ATOM 1554 C CA . PHE B 1 69 ? 10.477 -9.641 3.789 1 98.38 69 PHE B CA 1
ATOM 1555 C C . PHE B 1 69 ? 10.211 -10.969 3.09 1 98.38 69 PHE B C 1
ATOM 1557 O O . PHE B 1 69 ? 10.133 -12.016 3.738 1 98.38 69 PHE B O 1
ATOM 1564 N N . GLU B 1 70 ? 10.102 -10.836 1.845 1 97.69 70 GLU B N 1
ATOM 1565 C CA . GLU B 1 70 ? 9.898 -12.062 1.078 1 97.69 70 GLU B CA 1
ATOM 1566 C C . GLU B 1 70 ? 10.375 -11.898 -0.363 1 97.69 70 GLU B C 1
ATOM 1568 O O . GLU B 1 70 ? 10.055 -10.898 -1.017 1 97.69 70 GLU B O 1
ATOM 1573 N N . LEU B 1 71 ? 11.078 -12.906 -0.841 1 96.62 71 LEU B N 1
ATOM 1574 C CA . LEU B 1 71 ? 11.375 -12.977 -2.268 1 96.62 71 LEU B CA 1
ATOM 1575 C C . LEU B 1 71 ? 10.156 -13.461 -3.051 1 96.62 71 LEU B C 1
ATOM 1577 O O . LEU B 1 71 ? 9.492 -14.414 -2.645 1 96.62 71 LEU B O 1
ATOM 1581 N N . LEU B 1 72 ? 9.773 -12.672 -4.07 1 96.19 72 LEU B N 1
ATOM 1582 C CA . LEU B 1 72 ? 8.711 -13.039 -5 1 96.19 72 LEU B CA 1
ATOM 1583 C C . LEU B 1 72 ? 9.289 -13.539 -6.32 1 96.19 72 LEU B C 1
ATOM 1585 O O . LEU B 1 72 ? 9.352 -12.789 -7.297 1 96.19 72 LEU B O 1
ATOM 1589 N N . GLY B 1 73 ? 9.719 -14.805 -6.355 1 89.5 73 GLY B N 1
ATOM 1590 C CA . GLY B 1 73 ? 10.547 -15.32 -7.434 1 89.5 73 GLY B CA 1
ATOM 1591 C C . GLY B 1 73 ? 12.008 -14.945 -7.297 1 89.5 73 GLY B C 1
ATOM 1592 O O . GLY B 1 73 ? 12.5 -14.734 -6.184 1 89.5 73 GLY B O 1
ATOM 1593 N N . SER B 1 74 ? 12.758 -14.945 -8.469 1 90.88 74 SER B N 1
ATOM 1594 C CA . SER B 1 74 ? 14.203 -14.734 -8.422 1 90.88 74 SER B CA 1
ATOM 1595 C C . SER B 1 74 ? 14.547 -13.258 -8.578 1 90.88 74 SER B C 1
ATOM 1597 O O . SER B 1 74 ? 15.664 -12.836 -8.266 1 90.88 74 SER B O 1
ATOM 1599 N N . ASN B 1 75 ? 13.547 -12.492 -8.977 1 96.06 75 ASN B N 1
ATOM 1600 C CA . ASN B 1 75 ? 13.977 -11.148 -9.359 1 96.06 75 ASN B CA 1
ATOM 1601 C C . ASN B 1 75 ? 13.062 -10.078 -8.766 1 96.06 75 ASN B C 1
ATOM 1603 O O . ASN B 1 75 ? 13.023 -8.953 -9.258 1 96.06 75 ASN B O 1
ATOM 1607 N N . ALA B 1 76 ? 12.305 -10.406 -7.824 1 98.12 76 ALA B N 1
ATOM 1608 C CA . ALA B 1 76 ? 11.461 -9.43 -7.148 1 98.12 76 ALA B CA 1
ATOM 1609 C C . ALA B 1 76 ? 11.328 -9.758 -5.664 1 98.12 76 ALA B C 1
ATOM 1611 O O . ALA B 1 76 ? 11.531 -10.898 -5.25 1 98.12 76 ALA B O 1
ATOM 1612 N N . ALA B 1 77 ? 10.977 -8.797 -4.887 1 98.5 77 ALA B N 1
ATOM 1613 C CA . ALA B 1 77 ? 10.797 -8.969 -3.447 1 98.5 77 ALA B CA 1
ATOM 1614 C C . ALA B 1 77 ? 9.867 -7.902 -2.879 1 98.5 77 ALA B C 1
ATOM 1616 O O . ALA B 1 77 ? 9.719 -6.824 -3.459 1 98.5 77 ALA B O 1
ATOM 1617 N N . ILE B 1 78 ? 9.289 -8.258 -1.846 1 98.75 78 ILE B N 1
ATOM 1618 C CA . ILE B 1 78 ? 8.531 -7.305 -1.044 1 98.75 78 ILE B CA 1
ATOM 1619 C C . ILE B 1 78 ? 9.211 -7.113 0.311 1 98.75 78 ILE B C 1
ATOM 1621 O O . ILE B 1 78 ? 9.719 -8.07 0.897 1 98.75 78 ILE B O 1
ATOM 1625 N N . CYS B 1 79 ? 9.297 -5.945 0.803 1 98.81 79 CYS B N 1
ATOM 1626 C CA . CYS B 1 79 ? 9.727 -5.602 2.152 1 98.81 79 CYS B CA 1
ATOM 1627 C C . CYS B 1 79 ? 8.797 -4.574 2.781 1 98.81 79 CYS B C 1
ATOM 1629 O O . CYS B 1 79 ? 8.562 -3.508 2.205 1 98.81 79 CYS B O 1
ATOM 1631 N N . VAL B 1 80 ? 8.227 -4.883 3.881 1 98.81 80 VAL B N 1
ATOM 1632 C CA . VAL B 1 80 ? 7.363 -4 4.652 1 98.81 80 VAL B CA 1
ATOM 1633 C C . VAL B 1 80 ? 8.055 -3.602 5.953 1 98.81 80 VAL B C 1
ATOM 1635 O O . VAL B 1 80 ? 8.539 -4.461 6.695 1 98.81 80 VAL B O 1
ATOM 1638 N N . PHE B 1 81 ? 8.109 -2.332 6.262 1 98.75 81 PHE B N 1
ATOM 1639 C CA . PHE B 1 81 ? 8.867 -1.851 7.414 1 98.75 81 PHE B CA 1
ATOM 1640 C C . PHE B 1 81 ? 8.25 -0.572 7.969 1 98.75 81 PHE B C 1
ATOM 1642 O O . PHE B 1 81 ? 7.41 0.052 7.316 1 98.75 81 PHE B O 1
ATOM 1649 N N . THR B 1 82 ? 8.586 -0.247 9.141 1 98.75 82 THR B N 1
ATOM 1650 C CA . THR B 1 82 ? 8.297 1.054 9.734 1 98.75 82 THR B CA 1
ATOM 1651 C C . THR B 1 82 ? 9.5 1.985 9.602 1 98.75 82 THR B C 1
ATOM 1653 O O . THR B 1 82 ? 10.625 1.61 9.945 1 98.75 82 THR B O 1
ATOM 1656 N N . LEU B 1 83 ? 9.219 3.148 9.062 1 98.69 83 LEU B N 1
ATOM 1657 C CA . LEU B 1 83 ? 10.227 4.191 8.891 1 98.69 83 LEU B CA 1
ATOM 1658 C C . LEU B 1 83 ? 10.047 5.297 9.93 1 98.69 83 LEU B C 1
ATOM 1660 O O . LEU B 1 83 ? 9.164 6.152 9.781 1 98.69 83 LEU B O 1
ATOM 1664 N N . GLY B 1 84 ? 10.875 5.246 10.969 1 98.25 84 GLY B N 1
ATOM 1665 C CA . GLY B 1 84 ? 10.875 6.344 11.922 1 98.25 84 GLY B CA 1
ATOM 1666 C C . GLY B 1 84 ? 11.695 7.535 11.461 1 98.25 84 GLY B C 1
ATOM 1667 O O . GLY B 1 84 ? 12.805 7.375 10.961 1 98.25 84 GLY B O 1
ATOM 1668 N N . SER B 1 85 ? 11.062 8.734 11.555 1 97.94 85 SER B N 1
ATOM 1669 C CA . SER B 1 85 ? 11.82 9.914 11.164 1 97.94 85 SER B CA 1
ATOM 1670 C C . SER B 1 85 ? 11.523 11.094 12.086 1 97.94 85 SER B C 1
ATOM 1672 O O . SER B 1 85 ? 10.469 11.141 12.719 1 97.94 85 SER B O 1
ATOM 1674 N N . LYS B 1 86 ? 12.484 11.867 12.195 1 97.69 86 LYS B N 1
ATOM 1675 C CA . LYS B 1 86 ? 12.367 13.211 12.766 1 97.69 86 LYS B CA 1
ATOM 1676 C C . LYS B 1 86 ? 12.727 14.281 11.734 1 97.69 86 LYS B C 1
ATOM 1678 O O . LYS B 1 86 ? 13.711 14.141 11.008 1 97.69 86 LYS B O 1
ATOM 1683 N N . PHE B 1 87 ? 11.875 15.312 11.664 1 96.5 87 PHE B N 1
ATOM 1684 C CA . PHE B 1 87 ? 12.102 16.359 10.68 1 96.5 87 PHE B CA 1
ATOM 1685 C C . PHE B 1 87 ? 11.508 17.688 11.156 1 96.5 87 PHE B C 1
ATOM 1687 O O . PHE B 1 87 ? 10.758 17.719 12.133 1 96.5 87 PHE B O 1
ATOM 1694 N N . THR B 1 88 ? 11.867 18.641 10.484 1 95.75 88 THR B N 1
ATOM 1695 C CA . THR B 1 88 ? 11.297 19.969 10.695 1 95.75 88 THR B CA 1
ATOM 1696 C C . THR B 1 88 ? 10.57 20.453 9.445 1 95.75 88 THR B C 1
ATOM 1698 O O . THR B 1 88 ? 11.062 20.281 8.328 1 95.75 88 THR B O 1
ATOM 1701 N N . TYR B 1 89 ? 9.453 20.844 9.609 1 95.56 89 TYR B N 1
ATOM 1702 C CA . TYR B 1 89 ? 8.641 21.438 8.555 1 95.56 89 TYR B CA 1
ATOM 1703 C C . TYR B 1 89 ? 8.266 22.875 8.898 1 95.56 89 TYR B C 1
ATOM 1705 O O . TYR B 1 89 ? 7.535 23.109 9.859 1 95.56 89 TYR B O 1
ATOM 1713 N N . LYS B 1 90 ? 8.711 23.766 7.992 1 94.5 90 LYS B N 1
ATOM 1714 C CA . LYS B 1 90 ? 8.5 25.188 8.219 1 94.5 90 LYS B CA 1
ATOM 1715 C C . LYS B 1 90 ? 8.789 25.562 9.672 1 94.5 90 LYS B C 1
ATOM 1717 O O . LYS B 1 90 ? 7.996 26.266 10.305 1 94.5 90 LYS B O 1
ATOM 1722 N N . GLY B 1 91 ? 9.789 25 10.195 1 92.69 91 GLY B N 1
ATOM 1723 C CA . GLY B 1 91 ? 10.289 25.391 11.508 1 92.69 91 GLY B CA 1
ATOM 1724 C C . GLY B 1 91 ? 9.711 24.578 12.641 1 92.69 91 GLY B C 1
ATOM 1725 O O . GLY B 1 91 ? 10.133 24.703 13.789 1 92.69 91 GLY B O 1
ATOM 1726 N N . THR B 1 92 ? 8.836 23.844 12.383 1 97.5 92 THR B N 1
ATOM 1727 C CA . THR B 1 92 ? 8.227 23.047 13.438 1 97.5 92 THR B CA 1
ATOM 1728 C C . THR B 1 92 ? 8.727 21.609 13.383 1 97.5 92 THR B C 1
ATOM 1730 O O . THR B 1 92 ? 8.664 20.953 12.336 1 97.5 92 THR B O 1
ATOM 1733 N N . GLN B 1 93 ? 9.094 21.188 14.609 1 97.44 93 GLN B N 1
ATOM 1734 C CA . GLN B 1 93 ? 9.609 19.828 14.703 1 97.44 93 GLN B CA 1
ATOM 1735 C C . GLN B 1 93 ? 8.477 18.812 14.688 1 97.44 93 GLN B C 1
ATOM 1737 O O . GLN B 1 93 ? 7.445 19.016 15.336 1 97.44 93 GLN B O 1
ATOM 1742 N N . ASN B 1 94 ? 8.859 17.703 13.969 1 97.5 94 ASN B N 1
ATOM 1743 C CA . ASN B 1 94 ? 7.875 16.625 13.836 1 97.5 94 ASN B CA 1
ATOM 1744 C C . ASN B 1 94 ? 8.539 15.258 13.828 1 97.5 94 ASN B C 1
ATOM 1746 O O . ASN B 1 94 ? 9.727 15.141 13.516 1 97.5 94 ASN B O 1
ATOM 1750 N N . ASP B 1 95 ? 7.734 14.383 14.328 1 97.44 95 ASP B N 1
ATOM 1751 C CA . ASP B 1 95 ? 8.109 12.977 14.219 1 97.44 95 ASP B CA 1
ATOM 1752 C C . ASP B 1 95 ? 7.125 12.219 13.336 1 97.44 95 ASP B C 1
ATOM 1754 O O . ASP B 1 95 ? 5.953 12.578 13.242 1 97.44 95 ASP B O 1
ATOM 1758 N N . ASP B 1 96 ? 7.676 11.297 12.695 1 96.75 96 ASP B N 1
ATOM 1759 C CA . ASP B 1 96 ? 6.879 10.508 11.758 1 96.75 96 ASP B CA 1
ATOM 1760 C C . ASP B 1 96 ? 7.215 9.023 11.859 1 96.75 96 ASP B C 1
ATOM 1762 O O . ASP B 1 96 ? 8.391 8.648 11.906 1 96.75 96 ASP B O 1
ATOM 1766 N N . LEU B 1 97 ? 6.141 8.141 11.945 1 98.56 97 LEU B N 1
ATOM 1767 C CA . LEU B 1 97 ? 6.332 6.699 12.109 1 98.56 97 LEU B CA 1
ATOM 1768 C C . LEU B 1 97 ? 5.367 5.922 11.219 1 98.56 97 LEU B C 1
ATOM 1770 O O . LEU B 1 97 ? 4.484 5.223 11.719 1 98.56 97 LEU B O 1
ATOM 1774 N N . PRO B 1 98 ? 5.598 5.996 9.906 1 98.88 98 PRO B N 1
ATOM 1775 C CA . PRO B 1 98 ? 4.707 5.312 8.961 1 98.88 98 PRO B CA 1
ATOM 1776 C C . PRO B 1 98 ? 5.094 3.854 8.734 1 98.88 98 PRO B C 1
ATOM 1778 O O . PRO B 1 98 ? 6.266 3.492 8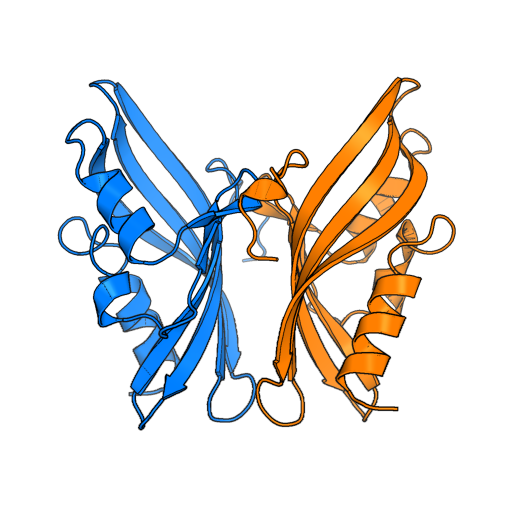.875 1 98.88 98 PRO B O 1
ATOM 1781 N N . THR B 1 99 ? 4.188 3.002 8.453 1 98.88 99 THR B N 1
ATOM 1782 C CA . THR B 1 99 ? 4.402 1.709 7.809 1 98.88 99 THR B CA 1
ATOM 1783 C C . THR B 1 99 ? 4.535 1.869 6.297 1 98.88 99 THR B C 1
ATOM 1785 O O . THR B 1 99 ? 3.744 2.576 5.672 1 98.88 99 THR B O 1
ATOM 1788 N N . VAL B 1 100 ? 5.398 1.269 5.672 1 98.94 100 VAL B N 1
ATOM 1789 C CA . VAL B 1 100 ? 5.691 1.43 4.254 1 98.94 100 VAL B CA 1
ATOM 1790 C C . VAL B 1 100 ? 5.746 0.062 3.576 1 98.94 100 VAL B C 1
ATOM 1792 O O . VAL B 1 100 ? 6.508 -0.813 3.992 1 98.94 100 VAL B O 1
ATOM 1795 N N . THR B 1 101 ? 5.035 -0.227 2.615 1 98.88 101 THR B N 1
ATOM 1796 C CA . THR B 1 101 ? 5.145 -1.372 1.719 1 98.88 101 THR B CA 1
ATOM 1797 C C . THR B 1 101 ? 6.027 -1.039 0.521 1 98.88 101 THR B C 1
ATOM 1799 O O . THR B 1 101 ? 5.797 -0.041 -0.167 1 98.88 101 THR B O 1
ATOM 1802 N N . SER B 1 102 ? 6.977 -1.8 0.28 1 98.94 102 SER B N 1
ATOM 1803 C CA . SER B 1 102 ? 7.895 -1.557 -0.83 1 98.94 102 SER B CA 1
ATOM 1804 C C . SER B 1 102 ? 8.109 -2.82 -1.656 1 98.94 102 SER B C 1
ATOM 1806 O O . SER B 1 102 ? 8.156 -3.926 -1.11 1 98.94 102 SER B O 1
ATOM 1808 N N . ILE B 1 103 ? 8.219 -2.656 -3.014 1 98.81 103 ILE B N 1
ATOM 1809 C CA . ILE B 1 103 ? 8.508 -3.721 -3.969 1 98.81 103 ILE B CA 1
ATOM 1810 C C . ILE B 1 103 ? 9.836 -3.434 -4.664 1 98.81 103 ILE B C 1
ATOM 1812 O O . ILE B 1 103 ? 10.102 -2.301 -5.074 1 98.81 103 ILE B O 1
ATOM 1816 N N . PHE B 1 104 ? 10.711 -4.441 -4.609 1 98.69 104 PHE B N 1
ATOM 1817 C CA . PHE B 1 104 ? 12.008 -4.375 -5.27 1 98.69 104 PHE B CA 1
ATOM 1818 C C . PHE B 1 104 ? 12.047 -5.301 -6.48 1 98.69 104 PHE B C 1
ATOM 1820 O O . PHE B 1 104 ? 11.414 -6.359 -6.48 1 98.69 104 PHE B O 1
ATOM 1827 N N . LYS B 1 105 ? 12.75 -4.91 -7.52 1 98.31 105 LYS B N 1
ATOM 1828 C CA . LYS B 1 105 ? 13.062 -5.742 -8.68 1 98.31 105 LYS B CA 1
ATOM 1829 C C . LYS B 1 105 ? 14.555 -5.75 -8.969 1 98.31 105 LYS B C 1
ATOM 1831 O O . LYS B 1 105 ? 15.227 -4.723 -8.82 1 98.31 105 LYS B O 1
ATOM 1836 N N . LYS B 1 106 ? 14.977 -6.836 -9.281 1 97.25 106 LYS B N 1
ATOM 1837 C CA . LYS B 1 106 ? 16.359 -6.977 -9.719 1 97.25 106 LYS B CA 1
ATOM 1838 C C . LYS B 1 106 ? 16.484 -6.758 -11.227 1 97.25 106 LYS B C 1
ATOM 1840 O O . LYS B 1 106 ? 15.898 -7.508 -12.016 1 97.25 106 LYS B O 1
ATOM 1845 N N . ILE B 1 107 ? 17.156 -5.684 -11.625 1 95.81 107 ILE B N 1
ATOM 1846 C CA . ILE B 1 107 ? 17.422 -5.316 -13.016 1 95.81 107 ILE B CA 1
ATOM 1847 C C . ILE B 1 107 ? 18.922 -5.312 -13.273 1 95.81 107 ILE B C 1
ATOM 1849 O O . ILE B 1 107 ? 19.656 -4.562 -12.633 1 95.81 107 ILE B O 1
ATOM 1853 N N . ASP B 1 108 ? 19.297 -6.262 -14.25 1 93.25 108 ASP B N 1
ATOM 1854 C CA . ASP B 1 108 ? 20.719 -6.406 -14.547 1 93.25 108 ASP B CA 1
ATOM 1855 C C . ASP B 1 108 ? 21.531 -6.668 -13.273 1 93.25 108 ASP B C 1
ATOM 1857 O O . ASP B 1 108 ? 22.516 -5.984 -13 1 93.25 108 ASP B O 1
ATOM 1861 N N . GLU B 1 109 ? 20.953 -7.555 -12.43 1 94.69 109 GLU B N 1
ATOM 1862 C CA . GLU B 1 109 ? 21.609 -8.109 -11.25 1 94.69 109 GLU B CA 1
ATOM 1863 C C . GLU B 1 109 ? 21.719 -7.066 -10.141 1 94.69 109 GLU B C 1
ATOM 1865 O O . GLU B 1 109 ? 22.484 -7.246 -9.188 1 94.69 109 GLU B O 1
ATOM 1870 N N . LYS B 1 110 ? 21.016 -5.969 -10.273 1 97.25 110 LYS B N 1
ATOM 1871 C CA . LYS B 1 110 ? 20.969 -4.961 -9.219 1 97.25 110 LYS B CA 1
ATOM 1872 C C . LYS B 1 110 ? 19.547 -4.723 -8.75 1 97.25 110 LYS B C 1
ATOM 1874 O O . LYS B 1 110 ? 18.641 -4.562 -9.57 1 97.25 110 LYS B O 1
ATOM 1879 N N . TRP B 1 111 ? 19.391 -4.742 -7.422 1 98.31 111 TRP B N 1
ATOM 1880 C CA . TRP B 1 111 ? 18.078 -4.473 -6.84 1 98.31 111 TRP B CA 1
ATOM 1881 C C . TRP B 1 111 ? 17.75 -2.986 -6.91 1 98.31 111 TRP B C 1
ATOM 1883 O O . TRP B 1 111 ? 18.578 -2.143 -6.57 1 98.31 111 TRP B O 1
ATOM 1893 N N . LYS B 1 112 ? 16.594 -2.643 -7.438 1 98.75 112 LYS B N 1
ATOM 1894 C CA . LYS B 1 112 ? 16.031 -1.297 -7.504 1 98.75 112 LYS B CA 1
ATOM 1895 C C . LYS B 1 112 ? 14.656 -1.239 -6.828 1 98.75 112 LYS B C 1
ATOM 1897 O O . LYS B 1 112 ? 13.938 -2.24 -6.785 1 98.75 112 LYS B O 1
ATOM 1902 N N . VAL B 1 113 ? 14.32 -0.176 -6.277 1 98.81 113 VAL B N 1
ATOM 1903 C CA . VAL B 1 113 ? 12.977 0.026 -5.734 1 98.81 113 VAL B CA 1
ATOM 1904 C C . VAL B 1 113 ? 11.984 0.232 -6.875 1 98.81 113 VAL B C 1
ATOM 1906 O O . VAL B 1 113 ? 12.141 1.15 -7.684 1 98.81 113 VAL B O 1
ATOM 1909 N N . ALA B 1 114 ? 11.023 -0.562 -6.934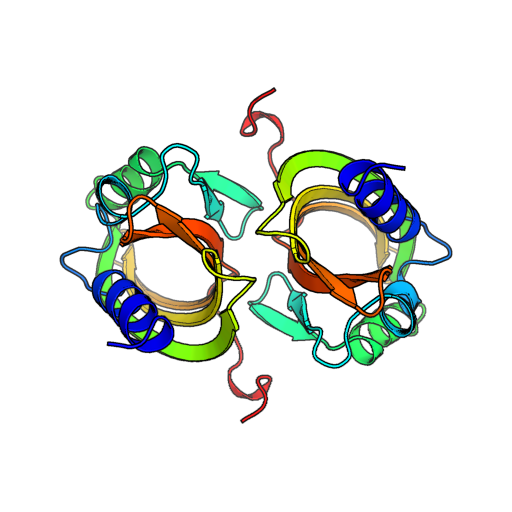 1 98.69 114 ALA B N 1
ATOM 1910 C CA . ALA B 1 114 ? 10.078 -0.515 -8.047 1 98.69 114 ALA B CA 1
ATOM 1911 C C . ALA B 1 114 ? 8.781 0.183 -7.633 1 98.69 114 ALA B C 1
ATOM 1913 O O . ALA B 1 114 ? 8.062 0.718 -8.484 1 98.69 114 ALA B O 1
ATOM 1914 N N . TRP B 1 115 ? 8.414 0.154 -6.355 1 98.88 115 TRP B N 1
ATOM 1915 C CA . TRP B 1 115 ? 7.164 0.712 -5.855 1 98.88 115 TRP B CA 1
ATOM 1916 C C . TRP B 1 115 ? 7.23 0.933 -4.348 1 98.88 115 TRP B C 1
ATOM 1918 O O . TRP B 1 115 ? 7.855 0.151 -3.625 1 98.88 115 TRP B O 1
ATOM 1928 N N . MET B 1 116 ? 6.625 1.981 -3.801 1 98.94 116 MET B N 1
ATOM 1929 C CA . MET B 1 116 ? 6.496 2.211 -2.365 1 98.94 116 MET B CA 1
ATOM 1930 C C . MET B 1 116 ? 5.176 2.9 -2.041 1 98.94 116 MET B C 1
ATOM 1932 O O . MET B 1 116 ? 4.762 3.822 -2.746 1 98.94 116 MET B O 1
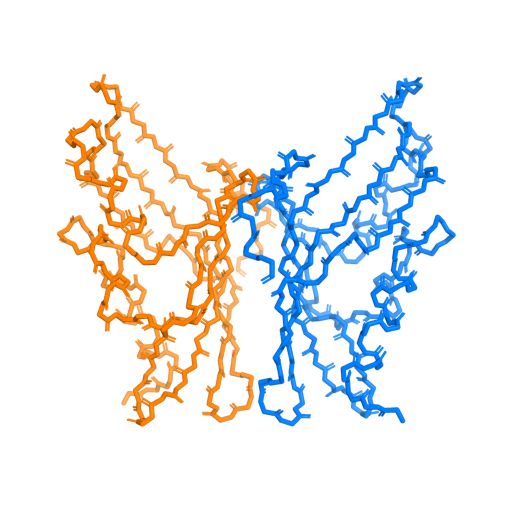ATOM 1936 N N . GLN B 1 117 ? 4.516 2.479 -1.104 1 98.94 117 GLN B N 1
ATOM 1937 C CA . GLN B 1 117 ? 3.359 3.15 -0.523 1 98.94 117 GLN B CA 1
ATOM 1938 C C . GLN B 1 117 ? 3.512 3.303 0.988 1 98.94 117 GLN B C 1
ATOM 1940 O O . GLN B 1 117 ? 3.779 2.326 1.691 1 98.94 117 GLN B O 1
ATOM 1945 N N . ARG B 1 118 ? 3.379 4.477 1.587 1 98.88 118 ARG B N 1
ATOM 1946 C CA . ARG B 1 118 ? 3.496 4.684 3.027 1 98.88 118 ARG B CA 1
ATOM 1947 C C . ARG B 1 118 ? 2.15 5.062 3.637 1 98.88 118 ARG B C 1
ATOM 1949 O O . ARG B 1 118 ? 1.288 5.621 2.953 1 98.88 118 ARG B O 1
ATOM 1956 N N . SER B 1 119 ? 1.946 4.777 4.828 1 98.81 119 SER B N 1
ATOM 1957 C CA . SER B 1 119 ? 0.785 5.16 5.621 1 98.81 119 SER B CA 1
ATOM 1958 C C . SER B 1 119 ? 0.976 6.539 6.25 1 98.81 119 SER B C 1
ATOM 1960 O O . SER B 1 119 ? 1.986 7.199 6.008 1 98.81 119 SER B O 1
ATOM 1962 N N . SER B 1 120 ? -0.107 6.934 7.047 1 98.12 120 SER B N 1
ATOM 1963 C CA . SER B 1 120 ? 0.113 8.062 7.945 1 98.12 120 SER B CA 1
ATOM 1964 C C . SER B 1 120 ? 1.19 7.742 8.977 1 98.12 120 SER B C 1
ATOM 1966 O O . SER B 1 120 ? 1.611 6.594 9.109 1 98.12 120 SER B O 1
ATOM 1968 N N . GLY B 1 121 ? 1.678 8.625 9.617 1 97.62 121 GLY B N 1
ATOM 1969 C CA . GLY B 1 121 ? 2.922 8.539 10.359 1 97.62 121 GLY B CA 1
ATOM 1970 C C . GLY B 1 121 ? 2.709 8.25 11.836 1 97.62 121 GLY B C 1
ATOM 1971 O O . GLY B 1 121 ? 3.5 8.688 12.68 1 97.62 121 GLY B O 1
ATOM 1972 N N . GLN B 1 122 ? 1.716 7.574 12.25 1 94.88 122 GLN B N 1
ATOM 1973 C CA . GLN B 1 122 ? 1.413 7.344 13.656 1 94.88 122 GLN B CA 1
ATOM 1974 C C . GLN B 1 122 ? 1.13 5.867 13.93 1 94.88 122 GLN B C 1
ATOM 1976 O O . GLN B 1 122 ? 0.214 5.531 14.68 1 94.88 122 GLN B O 1
ATOM 1981 N N . SER B 1 123 ? 1.903 4.98 13.266 1 97.25 123 SER B N 1
ATOM 1982 C CA . SER B 1 123 ? 1.746 3.545 13.477 1 97.25 123 SER B CA 1
ATOM 1983 C C . SER B 1 123 ? 1.95 3.172 14.938 1 97.25 123 SER B C 1
ATOM 1985 O O . SER B 1 123 ? 2.85 3.695 15.594 1 97.25 123 SER B O 1
ATOM 1987 N N . ASP B 1 124 ? 0.98 2.336 15.461 1 97.62 124 ASP B N 1
ATOM 1988 C CA . ASP B 1 124 ? 1.092 1.762 16.797 1 97.62 124 ASP B CA 1
ATOM 1989 C C . ASP B 1 124 ? 1.859 0.443 16.766 1 97.62 124 ASP B C 1
ATOM 1991 O O . ASP B 1 124 ? 1.302 -0.599 16.422 1 97.62 124 ASP B O 1
ATOM 1995 N N . MET B 1 125 ? 3.172 0.46 17.188 1 96.38 125 MET B N 1
ATOM 1996 C CA . MET B 1 125 ? 4.121 -0.638 17.031 1 96.38 125 MET B CA 1
ATOM 1997 C C . MET B 1 125 ? 3.686 -1.857 17.844 1 96.38 125 MET B C 1
ATOM 1999 O O . MET B 1 125 ? 4.141 -2.973 17.578 1 96.38 125 MET B O 1
ATOM 2003 N N . THR B 1 126 ? 2.773 -1.619 18.812 1 96.81 126 THR B N 1
ATOM 2004 C CA . THR B 1 126 ? 2.324 -2.74 19.625 1 96.81 126 THR B CA 1
ATOM 2005 C C . THR B 1 126 ? 1.375 -3.639 18.844 1 96.81 126 THR B C 1
ATOM 2007 O O . THR B 1 126 ? 1.099 -4.77 19.25 1 96.81 126 THR B O 1
ATOM 2010 N N . LEU B 1 127 ? 0.913 -3.178 17.719 1 95.62 127 LEU B N 1
ATOM 2011 C CA . LEU B 1 127 ? -0.047 -3.934 16.922 1 95.62 127 LEU B CA 1
ATOM 2012 C C . LEU B 1 127 ? 0.668 -4.871 15.953 1 95.62 127 LEU B C 1
ATOM 2014 O O . LEU B 1 127 ? 0.028 -5.68 15.281 1 95.62 127 LEU B O 1
ATOM 2018 N N . TRP B 1 128 ? 2.031 -4.719 15.875 1 94.56 128 TRP B N 1
ATOM 2019 C CA . TRP B 1 128 ? 2.842 -5.598 15.047 1 94.56 128 TRP B CA 1
ATOM 2020 C C . TRP B 1 128 ? 3.445 -6.73 15.867 1 94.56 128 TRP B C 1
ATOM 2022 O O . TRP B 1 128 ? 3.822 -6.527 17.031 1 94.56 128 TRP B O 1
ATOM 2032 N N . ASN B 1 129 ? 3.283 -7.867 15.328 1 79.31 129 ASN B N 1
ATOM 2033 C CA . ASN B 1 129 ? 3.844 -9.008 16.047 1 79.31 129 ASN B CA 1
ATOM 2034 C C . ASN B 1 129 ? 5.336 -8.828 16.297 1 79.31 129 ASN B C 1
ATOM 2036 O O . ASN B 1 129 ? 6.031 -8.18 15.523 1 79.31 129 ASN B O 1
ATOM 2040 N N . GLU B 1 130 ? 5.832 -9.227 17.453 1 72 130 GLU B N 1
ATOM 2041 C CA . GLU B 1 130 ? 7.25 -9.195 17.812 1 72 130 GLU B CA 1
ATOM 2042 C C . GLU B 1 130 ? 8.031 -10.266 17.047 1 72 130 GLU B C 1
ATOM 2044 O O . GLU B 1 130 ? 7.473 -11.297 16.672 1 72 130 GLU B O 1
#